Protein AF-A0A2G9YD50-F1 (afdb_monomer)

Radius of gyration: 19.46 Å; Cα contacts (8 Å, |Δi|>4): 249; chains: 1; bounding box: 50×34×50 Å

pLDDT: mean 90.32, std 8.54, range [33.44, 98.25]

Solvent-accessible surface area (backbone atoms only — not comparable to full-atom values): 12486 Å² total; per-residue (Å²): 104,30,40,48,35,68,41,75,46,71,60,95,90,41,81,42,71,70,43,80,40,79,46,49,87,60,96,68,86,46,75,67,28,48,54,51,12,53,53,48,49,53,48,50,40,53,51,37,50,50,53,46,52,51,33,52,76,71,53,33,64,80,22,63,97,44,90,58,26,38,60,38,38,36,53,52,8,52,70,49,54,64,71,71,37,58,89,80,37,44,77,85,44,48,61,53,46,52,34,31,48,61,78,43,28,64,90,65,46,97,60,82,87,53,97,40,59,33,46,93,65,15,67,67,54,51,20,32,59,60,33,73,50,56,68,69,49,50,57,35,31,34,52,48,66,39,52,47,64,35,53,64,32,72,76,48,62,75,33,67,67,55,55,55,50,48,64,65,47,49,77,76,57,82,65,66,48,43,39,54,58,48,40,53,44,51,49,62,77,41,67,90,54,70,67,85,82,43,53,74,66,58,48,47,57,56,50,47,55,50,50,54,56,65,64,54,67,69,81,114

Organism: NCBI:txid1974819

Foldseek 3Di:
DWAWFWDWDQDPNDTDTGDTDTDAPDPDCDPVNVVLNVVLLVVLLVLLVVLVVVCVVVVLLVCQVHQSVLVLLLSLLLSPCCLVVCVSPNPRRSLQVQRSNLVRNVSVDSDDDDPCRSHLLGSSVLSNLLNVADPVLSVQLDTPVLSSLQSVDPQPSVDCLNSVLVRVCSVPDPHGNLSNQLSVLVCVLCVPPDCVPDDSVRNSVSSVVSVVVSVCVPVD

Secondary structure (DSSP, 8-state):
--EEEEEEEEETTEEEEEEEEEE-SSS---HHHHHHHHHHHHHHHHHHHHHHHHHHHTTGGGGTTSTTHHHHHHHHHHHGGGGG-TTTS-GGGHHHHHHHHHHHHGGGSSSS--TTTTSTT-HHHHHHHHTTS-HHHHHHH--HHHHHHHHT-HHHHT-HHHHHHHHHHTTT---SSHHHHHHHHHHHHTTT--GGGS-HHHHHHHHHHHHHHHHHTT--

Mean predicted aligned error: 5.25 Å

Structure (mmCIF, N/CA/C/O backbone):
data_AF-A0A2G9YD50-F1
#
_entry.id   AF-A0A2G9YD50-F1
#
loop_
_atom_site.group_PDB
_atom_site.id
_atom_site.type_symbol
_atom_site.label_atom_id
_atom_site.label_alt_id
_atom_site.label_comp_id
_atom_site.label_asym_id
_atom_site.label_entity_id
_atom_site.label_seq_id
_atom_site.pdbx_PDB_ins_code
_atom_site.Cartn_x
_atom_site.Cartn_y
_atom_site.Cartn_z
_atom_site.occupancy
_atom_site.B_iso_or_equiv
_atom_site.auth_seq_id
_atom_site.auth_comp_id
_atom_site.auth_asym_id
_atom_site.auth_atom_id
_atom_site.pdbx_PDB_model_num
ATOM 1 N N . MET A 1 1 ? -14.246 -11.531 8.618 1.00 81.94 1 MET A N 1
ATOM 2 C CA . MET A 1 1 ? -14.272 -10.794 9.899 1.00 81.94 1 MET A CA 1
ATOM 3 C C . MET A 1 1 ? -14.909 -9.429 9.665 1.00 81.94 1 MET A C 1
ATOM 5 O O . MET A 1 1 ? -15.408 -9.201 8.576 1.00 81.94 1 MET A O 1
ATOM 9 N N . ALA A 1 2 ? -14.953 -8.538 10.653 1.00 88.19 2 ALA A N 1
ATOM 10 C CA . ALA A 1 2 ? -15.230 -7.125 10.397 1.00 88.19 2 ALA A CA 1
ATOM 11 C C . ALA A 1 2 ? -13.954 -6.304 10.623 1.00 88.19 2 ALA A C 1
ATOM 13 O O . ALA A 1 2 ? -13.061 -6.728 11.354 1.00 88.19 2 ALA A O 1
ATOM 14 N N . VAL A 1 3 ? -13.871 -5.133 10.000 1.00 92.56 3 VAL A N 1
ATOM 15 C CA . VAL A 1 3 ? -12.803 -4.149 10.194 1.00 92.56 3 VAL A CA 1
ATOM 16 C C . VAL A 1 3 ? -13.435 -2.873 10.730 1.00 92.56 3 VAL A C 1
ATOM 18 O O . VAL A 1 3 ? -14.453 -2.416 10.207 1.00 92.56 3 VAL A O 1
ATOM 21 N N . ILE A 1 4 ? -12.849 -2.304 11.781 1.00 95.12 4 ILE A N 1
ATOM 22 C CA . ILE A 1 4 ? -13.303 -1.026 12.328 1.00 95.12 4 ILE A CA 1
ATOM 23 C C . ILE A 1 4 ? -12.739 0.098 11.467 1.00 95.12 4 ILE A C 1
ATOM 25 O O . ILE A 1 4 ? -11.533 0.174 11.243 1.00 95.12 4 ILE A O 1
ATOM 29 N N . ILE A 1 5 ? -13.625 0.978 11.013 1.00 93.44 5 ILE A N 1
ATOM 30 C CA . ILE A 1 5 ? -13.263 2.273 10.442 1.00 93.44 5 ILE A CA 1
ATOM 31 C C . ILE A 1 5 ? -13.961 3.382 11.223 1.00 93.44 5 ILE A C 1
ATOM 33 O O . ILE A 1 5 ? -15.036 3.171 11.789 1.00 93.44 5 ILE A O 1
ATOM 37 N N . ARG A 1 6 ? -13.370 4.571 11.238 1.00 92.75 6 ARG A N 1
ATOM 38 C CA . ARG A 1 6 ? -13.936 5.759 11.876 1.00 92.75 6 ARG A CA 1
ATOM 39 C C . ARG A 1 6 ? -14.546 6.689 10.829 1.00 92.75 6 ARG A C 1
ATOM 41 O O . ARG A 1 6 ? -13.911 7.033 9.825 1.00 92.75 6 ARG A O 1
ATOM 48 N N . GLU A 1 7 ? -15.803 7.074 11.052 1.00 89.06 7 GLU A N 1
ATOM 49 C CA . GLU A 1 7 ? -16.579 7.951 10.164 1.00 89.06 7 GLU A CA 1
ATOM 50 C C . GLU A 1 7 ? -17.039 9.228 10.882 1.00 89.06 7 GLU A C 1
ATOM 52 O O . GLU A 1 7 ? -17.336 9.215 12.079 1.00 89.06 7 GLU A O 1
ATOM 57 N N . GLU A 1 8 ? -17.148 10.327 10.128 1.00 86.50 8 GLU A N 1
ATOM 58 C CA . GLU A 1 8 ? -17.905 11.511 10.549 1.00 86.50 8 GLU A CA 1
ATOM 59 C C . GLU A 1 8 ? -19.376 11.312 10.153 1.00 86.50 8 GLU A C 1
ATOM 61 O O . GLU A 1 8 ? -19.673 11.026 8.991 1.00 86.50 8 GLU A O 1
ATOM 66 N N . ARG A 1 9 ? -20.308 11.457 11.101 1.00 87.19 9 ARG A N 1
ATOM 67 C CA . ARG A 1 9 ? -21.753 11.405 10.824 1.00 87.19 9 ARG A CA 1
ATOM 68 C C . ARG A 1 9 ? -22.476 12.584 11.445 1.00 87.19 9 ARG A C 1
ATOM 70 O O . ARG A 1 9 ? -22.151 13.021 12.546 1.00 87.19 9 ARG A O 1
ATOM 77 N N . THR A 1 10 ? -23.511 13.050 10.759 1.00 87.19 10 THR A N 1
ATOM 78 C CA . THR A 1 10 ? -24.437 14.045 11.300 1.00 87.19 10 THR A CA 1
ATOM 79 C C . THR A 1 10 ? -25.653 13.327 11.874 1.00 87.19 10 THR A C 1
ATOM 81 O O . THR A 1 10 ? -26.403 12.703 11.128 1.00 87.19 10 THR A O 1
ATOM 84 N N . ILE A 1 11 ? -25.857 13.413 13.189 1.00 83.88 11 ILE A N 1
ATOM 85 C CA . ILE A 1 11 ? -27.016 12.836 13.885 1.00 83.88 11 ILE A CA 1
ATOM 86 C C . ILE A 1 11 ? -27.751 13.993 14.564 1.00 83.88 11 ILE A C 1
ATOM 88 O O . ILE A 1 11 ? -27.179 14.689 15.402 1.00 83.88 11 ILE A O 1
ATOM 92 N N . GLY A 1 12 ? -28.995 14.258 14.153 1.00 82.75 12 GLY A N 1
ATOM 93 C CA . GLY A 1 12 ? -29.793 15.367 14.698 1.00 82.75 12 GLY A CA 1
ATOM 94 C C . GLY A 1 12 ? -29.159 16.752 14.497 1.00 82.75 12 GLY A C 1
ATOM 95 O O . GLY A 1 12 ? -29.180 17.575 15.405 1.00 82.75 12 GLY A O 1
ATOM 96 N N . GLY A 1 13 ? -28.516 16.992 13.347 1.00 85.94 13 GLY A N 1
ATOM 97 C CA . GLY A 1 13 ? -27.859 18.269 13.027 1.00 85.94 13 GLY A CA 1
ATOM 98 C C . GLY A 1 13 ? -26.497 18.495 13.700 1.00 85.94 13 GLY A C 1
ATOM 99 O O . GLY A 1 13 ? -25.808 19.455 13.363 1.00 85.94 13 GLY A O 1
ATOM 100 N N . LYS A 1 14 ? -26.063 17.603 14.601 1.00 85.25 14 LYS A N 1
ATOM 101 C CA . LYS A 1 14 ? -24.732 17.641 15.222 1.00 85.25 14 LYS A CA 1
ATOM 102 C C . LYS A 1 14 ? -23.776 16.698 14.502 1.00 85.25 14 LYS A C 1
ATOM 104 O O . LYS A 1 14 ? -24.121 15.549 14.226 1.00 85.25 14 LYS A O 1
ATOM 109 N N . L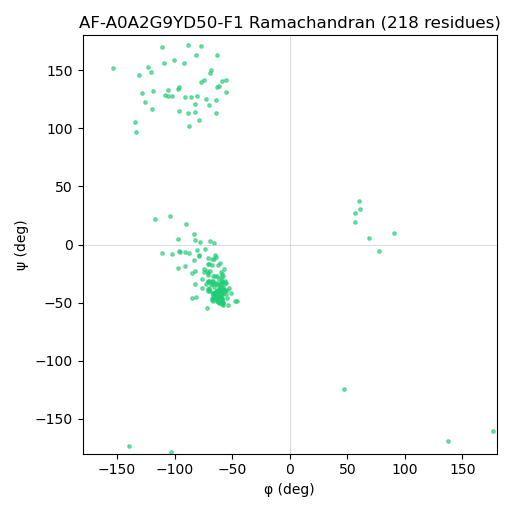YS A 1 15 ? -22.570 17.186 14.212 1.00 86.06 15 LYS A N 1
ATOM 110 C CA . LYS A 1 15 ? -21.481 16.391 13.638 1.00 86.06 15 LYS A CA 1
ATOM 111 C C . LYS A 1 15 ? -20.765 15.624 14.742 1.00 86.06 15 LYS A C 1
ATOM 113 O O . LYS A 1 15 ? -20.208 16.226 15.655 1.00 86.06 15 LYS A O 1
ATOM 118 N N . PHE A 1 16 ? -20.756 14.309 14.620 1.00 85.75 16 PHE A N 1
ATOM 119 C CA . PHE A 1 16 ? -19.978 13.404 15.447 1.00 85.75 16 PHE A CA 1
ATOM 120 C C . PHE A 1 16 ? -18.802 12.898 14.622 1.00 85.75 16 PHE A C 1
ATOM 122 O O . PHE A 1 16 ? -18.992 12.411 13.507 1.00 85.75 16 PHE A O 1
ATOM 129 N N . ARG A 1 17 ? -17.595 13.033 15.167 1.00 83.12 17 ARG A N 1
ATOM 130 C CA . ARG A 1 17 ? -16.364 12.484 14.593 1.00 83.12 17 ARG A CA 1
ATOM 131 C C . ARG A 1 17 ? -15.996 11.194 15.317 1.00 83.12 17 ARG A C 1
ATOM 133 O O . ARG A 1 17 ? -16.459 10.961 16.430 1.00 83.12 17 ARG A O 1
ATOM 140 N N . ASP A 1 18 ? -15.188 10.372 14.661 1.00 83.81 18 ASP A N 1
ATOM 141 C CA . ASP A 1 18 ? -14.627 9.137 15.216 1.00 83.81 18 ASP A CA 1
ATOM 142 C C . ASP A 1 18 ? -15.648 8.069 15.635 1.00 83.81 18 ASP A C 1
ATOM 144 O O . ASP A 1 18 ? -15.395 7.255 16.525 1.00 83.81 18 ASP A O 1
ATOM 148 N N . ILE A 1 19 ? -16.799 8.013 14.957 1.00 88.94 19 ILE A N 1
ATOM 149 C CA . ILE A 1 19 ? -17.763 6.933 15.181 1.00 88.94 19 ILE A CA 1
ATOM 150 C C . ILE A 1 19 ? -17.179 5.634 14.627 1.00 88.94 19 ILE A C 1
ATOM 152 O O . ILE A 1 19 ? -16.931 5.533 13.424 1.00 88.94 19 ILE A O 1
ATOM 156 N N . LYS A 1 20 ? -17.004 4.631 15.496 1.00 92.88 20 LYS A N 1
ATOM 157 C CA . LYS A 1 20 ? -16.616 3.272 15.100 1.00 92.88 20 LYS A CA 1
ATOM 158 C C . LYS A 1 20 ? -17.711 2.642 14.238 1.00 92.88 20 LYS A C 1
ATOM 160 O O . LYS A 1 20 ? -18.860 2.517 14.661 1.00 92.88 20 LYS A O 1
ATOM 165 N N . VAL A 1 21 ? -17.333 2.191 13.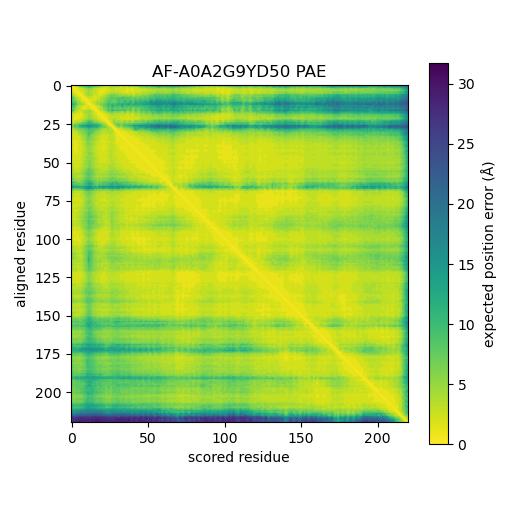050 1.00 92.06 21 VAL A N 1
ATOM 166 C CA . VAL A 1 21 ? -18.199 1.477 12.114 1.00 92.06 21 VAL A CA 1
ATOM 167 C C . VAL A 1 21 ? -17.536 0.160 11.742 1.00 92.06 21 VAL A C 1
ATOM 169 O O . VAL A 1 21 ? -16.423 0.136 11.224 1.00 92.06 21 VAL A O 1
ATOM 172 N N . TYR A 1 22 ? -18.241 -0.940 11.991 1.00 92.00 22 TYR A N 1
ATOM 173 C CA . TYR A 1 22 ? -17.808 -2.282 11.621 1.00 92.00 22 TYR A CA 1
ATOM 174 C C . TYR A 1 22 ? -18.157 -2.528 10.150 1.00 92.00 22 TYR A C 1
ATOM 176 O O . TYR A 1 22 ? -19.332 -2.552 9.781 1.00 92.00 22 TYR A O 1
ATOM 184 N N . ARG A 1 23 ? -17.142 -2.678 9.297 1.00 90.19 23 ARG A N 1
ATOM 185 C CA . ARG A 1 23 ? -17.297 -2.992 7.871 1.00 90.19 23 ARG A CA 1
ATOM 186 C C . ARG A 1 23 ? -16.923 -4.442 7.605 1.00 90.19 23 ARG A C 1
ATOM 188 O O . ARG A 1 23 ? -15.893 -4.906 8.078 1.00 90.19 23 ARG A O 1
ATOM 195 N N . SER A 1 24 ? -17.761 -5.141 6.855 1.00 85.75 24 SER A N 1
ATOM 196 C CA . SER A 1 24 ? -17.520 -6.505 6.393 1.00 85.75 24 SER A CA 1
ATOM 197 C C . SER A 1 24 ? -18.302 -6.737 5.107 1.00 85.75 24 SER A C 1
ATOM 199 O O . SER A 1 24 ? -19.364 -6.138 4.927 1.00 85.75 24 SER A O 1
ATOM 201 N N . ASP A 1 25 ? -17.804 -7.629 4.255 1.00 82.06 25 ASP A N 1
ATOM 202 C CA . ASP A 1 25 ? -18.583 -8.173 3.135 1.00 82.06 25 ASP A CA 1
ATOM 203 C C . ASP A 1 25 ? -19.572 -9.266 3.577 1.00 82.06 25 ASP A C 1
ATOM 205 O O . ASP A 1 25 ? -20.430 -9.687 2.801 1.00 82.06 25 ASP A O 1
ATOM 209 N N . LYS A 1 26 ? -19.487 -9.735 4.829 1.00 79.31 26 LYS A N 1
ATOM 210 C CA . LYS A 1 26 ? -20.439 -10.702 5.383 1.00 79.31 26 LYS A CA 1
ATOM 211 C C . LYS A 1 26 ? -21.747 -10.006 5.759 1.00 79.31 26 LYS A C 1
ATOM 213 O O . LYS A 1 26 ? -21.746 -8.927 6.342 1.00 79.31 26 LYS A O 1
ATOM 218 N N . PHE A 1 27 ? -22.866 -10.674 5.471 1.00 69.31 27 PHE A N 1
ATOM 219 C CA . PHE A 1 27 ? -24.223 -10.144 5.667 1.00 69.31 27 PHE A CA 1
ATOM 220 C C . PHE A 1 27 ? -24.538 -9.760 7.124 1.00 69.31 27 PHE A C 1
ATOM 222 O O . PHE A 1 27 ? -25.292 -8.820 7.359 1.00 69.31 27 PHE A O 1
ATOM 229 N N . ALA A 1 28 ? -23.954 -10.458 8.102 1.00 78.31 28 ALA A N 1
ATOM 230 C CA . ALA A 1 28 ? -24.189 -10.204 9.519 1.00 78.31 28 ALA A CA 1
ATOM 231 C C . ALA A 1 28 ? -22.874 -10.039 10.289 1.00 78.31 28 ALA A C 1
ATOM 233 O O . ALA A 1 28 ? -21.975 -10.879 10.212 1.00 78.31 28 ALA A O 1
ATOM 234 N N . VAL A 1 29 ? -22.798 -8.967 11.077 1.00 80.38 29 VAL A N 1
ATOM 235 C CA . VAL A 1 29 ? -21.731 -8.738 12.053 1.00 80.38 29 VAL A CA 1
ATOM 236 C C . VAL A 1 29 ? -22.143 -9.419 13.359 1.00 80.38 29 VAL A C 1
ATOM 238 O O . VAL A 1 29 ? -22.987 -8.910 14.093 1.00 80.38 29 VAL A O 1
ATOM 241 N N . THR A 1 30 ? -21.574 -10.592 13.631 1.00 88.12 30 THR A N 1
ATOM 242 C CA . THR A 1 30 ? -21.765 -11.330 14.890 1.00 88.12 30 THR A CA 1
ATOM 243 C C . THR A 1 30 ? -20.857 -10.785 15.995 1.00 88.12 30 THR A C 1
ATOM 245 O O . THR A 1 30 ? -19.850 -10.129 15.714 1.00 88.12 30 THR A O 1
ATOM 248 N N . GLU A 1 31 ? -21.150 -11.112 17.255 1.00 88.88 31 GLU A N 1
ATOM 249 C CA . GLU A 1 31 ? -20.303 -10.750 18.405 1.00 88.88 31 GLU A CA 1
ATOM 250 C C . GLU A 1 31 ? -18.846 -11.222 18.233 1.00 88.88 31 GLU A C 1
ATOM 252 O O . GLU A 1 31 ? -17.902 -10.495 18.540 1.00 88.88 31 GLU A O 1
ATOM 257 N N . GLU A 1 32 ? -18.641 -12.417 17.673 1.00 88.62 32 GLU A N 1
ATOM 258 C CA . GLU A 1 32 ? -17.303 -12.930 17.375 1.00 88.62 32 GLU A CA 1
ATOM 259 C C . GLU A 1 32 ? -16.573 -12.043 16.358 1.00 88.62 32 GLU A C 1
ATOM 261 O O . GLU A 1 32 ? -15.416 -11.674 16.571 1.00 88.62 32 GLU A O 1
ATOM 266 N N . THR A 1 33 ? -17.252 -11.639 15.280 1.00 88.81 33 THR A N 1
ATOM 267 C CA . THR A 1 33 ? -16.644 -10.756 14.275 1.00 88.81 33 THR A CA 1
ATOM 268 C C . THR A 1 33 ? -16.343 -9.363 14.823 1.00 88.81 33 THR A C 1
ATOM 270 O O . THR A 1 33 ? -15.343 -8.776 14.416 1.00 88.81 33 THR A O 1
ATOM 273 N N . GLN A 1 34 ? -17.135 -8.854 15.775 1.00 91.06 34 GLN A N 1
ATOM 274 C CA . GLN A 1 34 ? -16.836 -7.601 16.478 1.00 91.06 34 GLN A CA 1
ATOM 275 C C . GLN A 1 34 ? -15.589 -7.740 17.347 1.00 91.06 34 GLN A C 1
ATOM 277 O O . GLN A 1 34 ? -14.689 -6.912 17.249 1.00 91.06 34 GLN A O 1
ATOM 282 N N . LYS A 1 35 ? -15.482 -8.823 18.128 1.00 92.38 35 LYS A N 1
ATOM 283 C CA . LYS A 1 35 ? -14.288 -9.115 18.937 1.00 92.38 35 LYS A CA 1
ATOM 284 C C . LYS A 1 35 ? -13.033 -9.238 18.073 1.00 92.38 35 LYS A C 1
ATOM 286 O O . LYS A 1 35 ? -11.976 -8.753 18.462 1.00 92.38 35 LYS A O 1
ATOM 291 N N . GLN A 1 36 ? -13.129 -9.873 16.905 1.00 91.31 36 GLN A N 1
ATOM 292 C CA . GLN A 1 36 ? -12.021 -9.935 15.946 1.00 91.31 36 GLN A CA 1
ATOM 293 C C . GLN A 1 36 ? -11.663 -8.543 15.401 1.00 91.31 36 GLN A C 1
ATOM 295 O O . GLN A 1 36 ? -10.483 -8.212 15.312 1.00 91.31 36 GLN A O 1
ATOM 300 N N . ALA A 1 37 ? -12.664 -7.718 15.082 1.00 93.75 37 ALA A N 1
ATOM 301 C CA . ALA A 1 37 ? -12.463 -6.357 14.594 1.00 93.75 37 ALA A CA 1
ATOM 302 C C . ALA A 1 37 ? -11.796 -5.450 15.642 1.00 93.75 37 ALA A C 1
ATOM 304 O O . ALA A 1 37 ? -10.902 -4.683 15.296 1.00 93.75 37 ALA A O 1
ATOM 305 N N . GLU A 1 38 ? -12.184 -5.568 16.915 1.00 95.50 38 GLU A N 1
ATOM 306 C CA . GLU A 1 38 ? -11.567 -4.840 18.033 1.00 95.50 38 GLU A CA 1
ATOM 307 C C . GLU A 1 38 ? -10.101 -5.252 18.222 1.00 95.50 38 GLU A C 1
ATOM 309 O O . GLU A 1 38 ? -9.228 -4.391 18.307 1.00 95.50 38 GLU A O 1
ATOM 314 N N . ARG A 1 39 ? -9.801 -6.560 18.191 1.00 95.44 39 ARG A N 1
ATOM 315 C CA . ARG A 1 39 ? -8.413 -7.052 18.253 1.00 95.44 39 ARG A CA 1
ATOM 316 C C . ARG A 1 39 ? -7.568 -6.522 17.099 1.00 95.44 39 ARG A C 1
ATOM 318 O O . ARG A 1 39 ? -6.416 -6.154 17.315 1.00 95.44 39 ARG A O 1
ATOM 325 N N . LEU A 1 40 ? -8.125 -6.489 15.887 1.00 95.69 40 LEU A N 1
ATOM 326 C CA . LEU A 1 40 ? -7.437 -5.919 14.733 1.00 95.69 40 LEU A CA 1
ATOM 327 C C . LEU A 1 40 ? -7.221 -4.410 14.910 1.00 95.69 40 LEU A C 1
ATOM 329 O O . LEU A 1 40 ? -6.119 -3.943 14.658 1.00 95.69 40 LEU A O 1
ATOM 333 N N . ASP A 1 41 ? -8.214 -3.650 15.376 1.00 96.88 41 ASP A N 1
ATOM 334 C CA . ASP A 1 41 ? -8.078 -2.204 15.624 1.00 96.88 41 ASP A CA 1
ATOM 335 C C . ASP A 1 41 ? -6.985 -1.903 16.665 1.00 96.88 41 ASP A C 1
ATOM 337 O O . ASP A 1 41 ? -6.138 -1.036 16.445 1.00 96.88 41 ASP A O 1
ATOM 341 N N . GLU A 1 42 ? -6.933 -2.673 17.757 1.00 97.62 42 GLU A N 1
ATOM 342 C CA . GLU A 1 42 ? -5.862 -2.582 18.754 1.00 97.62 42 GLU A CA 1
ATOM 343 C C . GLU A 1 42 ? -4.491 -2.940 18.178 1.00 97.62 42 GLU A C 1
ATOM 345 O O . GLU A 1 42 ? -3.499 -2.263 18.466 1.00 97.62 42 GLU A O 1
ATOM 350 N N . PHE A 1 43 ? -4.426 -4.006 17.377 1.00 97.50 43 PHE A N 1
ATOM 351 C CA . PHE A 1 43 ? -3.207 -4.409 16.687 1.00 97.50 43 PHE A CA 1
ATOM 352 C C . PHE A 1 43 ? -2.714 -3.286 15.769 1.00 97.50 43 PHE A C 1
ATOM 354 O O . PHE A 1 43 ? -1.570 -2.859 15.898 1.00 97.50 43 PHE A O 1
ATOM 361 N N . LEU A 1 44 ? -3.582 -2.738 14.911 1.00 97.56 44 LEU A N 1
ATOM 362 C CA . LEU A 1 44 ? -3.241 -1.651 13.991 1.00 97.56 44 LEU A CA 1
AT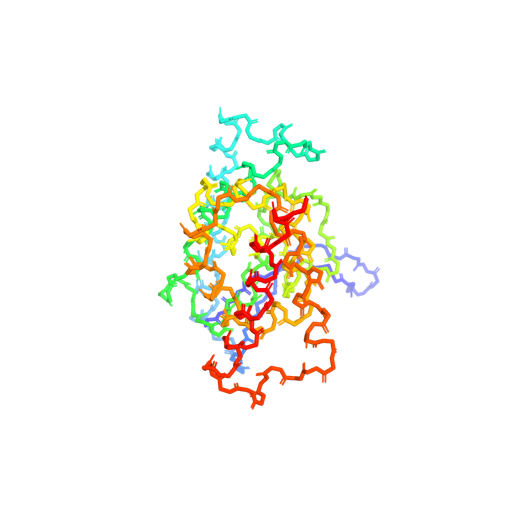OM 363 C C . LEU A 1 44 ? -2.754 -0.407 14.740 1.00 97.56 44 LEU A C 1
ATOM 365 O O . LEU A 1 44 ? -1.752 0.186 14.340 1.00 97.56 44 LEU A O 1
ATOM 369 N N . SER A 1 45 ? -3.421 -0.043 15.837 1.00 97.62 45 SER A N 1
ATOM 370 C CA . SER A 1 45 ? -3.023 1.070 16.702 1.00 97.62 45 SER A CA 1
ATOM 371 C C . SER A 1 45 ? -1.601 0.893 17.252 1.00 97.62 45 SER A C 1
ATOM 373 O O . SER A 1 45 ? -0.743 1.763 17.062 1.00 97.62 45 SER A O 1
ATOM 375 N N . LYS A 1 46 ? -1.311 -0.266 17.863 1.00 98.25 46 LYS A N 1
ATOM 376 C CA . LYS A 1 46 ? 0.017 -0.591 18.416 1.00 98.25 46 LYS A CA 1
ATOM 377 C C . LYS A 1 46 ? 1.084 -0.633 17.323 1.00 98.25 46 LYS A C 1
ATOM 379 O O . LYS A 1 46 ? 2.105 0.045 17.431 1.00 98.25 46 LYS A O 1
ATOM 384 N N . THR A 1 47 ? 0.821 -1.355 16.237 1.00 98.06 47 THR A N 1
ATOM 385 C CA . THR A 1 47 ? 1.757 -1.507 15.120 1.00 98.06 47 THR A CA 1
ATOM 386 C C . THR A 1 47 ? 2.082 -0.167 14.463 1.00 98.06 47 THR A C 1
ATOM 388 O O . THR A 1 47 ? 3.249 0.125 14.214 1.00 98.06 47 THR A O 1
ATOM 391 N N . LEU A 1 48 ? 1.098 0.703 14.210 1.00 98.00 48 LEU A N 1
ATOM 392 C CA . LEU A 1 48 ? 1.374 2.012 13.607 1.00 98.00 48 LEU A CA 1
ATOM 393 C C . LEU A 1 48 ? 2.094 2.966 14.565 1.00 98.00 48 LEU A C 1
ATOM 395 O O . LEU A 1 48 ? 2.928 3.754 14.112 1.00 98.00 48 LEU A O 1
ATOM 399 N N . ALA A 1 49 ? 1.847 2.874 15.873 1.00 98.12 49 ALA A N 1
ATOM 400 C CA . ALA A 1 49 ? 2.628 3.609 16.865 1.00 98.12 49 ALA A CA 1
ATOM 401 C C . ALA A 1 49 ? 4.109 3.179 16.860 1.00 98.12 49 ALA A C 1
ATOM 403 O O . ALA A 1 49 ? 5.001 4.033 16.861 1.00 98.12 49 ALA A O 1
ATOM 404 N N . GLU A 1 50 ? 4.384 1.875 16.775 1.00 98.19 50 GLU A N 1
ATOM 405 C CA . GLU A 1 50 ? 5.743 1.329 16.659 1.00 98.19 50 GLU A CA 1
ATOM 406 C C . GLU A 1 50 ? 6.428 1.763 15.358 1.00 98.19 50 GLU A C 1
ATOM 408 O O . GLU A 1 50 ? 7.544 2.286 15.391 1.00 98.19 50 GLU A O 1
ATOM 413 N N . ILE A 1 51 ? 5.736 1.653 14.218 1.00 98.25 51 ILE A N 1
ATOM 414 C CA . ILE A 1 51 ? 6.247 2.110 12.915 1.00 98.25 51 ILE A CA 1
ATOM 415 C C . ILE A 1 51 ? 6.588 3.602 12.964 1.00 98.25 51 ILE A C 1
ATOM 417 O O . ILE A 1 51 ? 7.635 4.011 12.457 1.00 98.25 51 ILE A O 1
ATOM 421 N N . ARG A 1 52 ? 5.737 4.426 13.591 1.00 97.56 52 ARG A N 1
ATOM 422 C CA . ARG A 1 52 ? 5.977 5.867 13.759 1.00 97.56 52 ARG A CA 1
ATOM 423 C C . ARG A 1 52 ? 7.225 6.129 14.592 1.00 97.56 52 ARG A C 1
ATOM 425 O O . ARG A 1 52 ? 8.062 6.935 14.185 1.00 97.56 52 ARG A O 1
ATOM 432 N N . LYS A 1 53 ? 7.379 5.425 15.715 1.00 97.94 53 LYS A N 1
ATOM 433 C CA . LYS A 1 53 ? 8.561 5.525 16.580 1.00 97.94 53 LYS A CA 1
ATOM 434 C C . LYS A 1 53 ? 9.836 5.163 15.817 1.00 97.94 53 LYS A C 1
ATOM 436 O O . LYS A 1 53 ? 10.789 5.942 15.825 1.00 97.94 53 LYS A O 1
ATOM 441 N N . GLU A 1 54 ? 9.842 4.037 15.107 1.00 98.06 54 GLU A N 1
ATOM 442 C CA . GLU A 1 54 ? 10.987 3.604 14.298 1.00 98.06 54 GLU A CA 1
ATOM 443 C C . GLU A 1 54 ? 11.311 4.593 13.165 1.00 98.06 54 GLU A C 1
ATOM 445 O O . GLU A 1 54 ? 12.474 4.945 12.953 1.00 98.06 54 GLU A O 1
ATOM 450 N N . ALA A 1 55 ? 10.295 5.084 12.446 1.00 97.12 55 ALA A N 1
ATOM 451 C CA . ALA A 1 55 ? 10.476 6.079 11.389 1.00 97.12 55 ALA A CA 1
ATOM 452 C C . ALA A 1 55 ? 11.067 7.389 11.936 1.00 97.12 55 ALA A C 1
ATOM 454 O O . ALA A 1 55 ? 11.920 8.003 11.286 1.00 97.12 55 ALA A O 1
ATOM 455 N N . GLY A 1 56 ? 10.643 7.804 13.134 1.00 96.44 56 GLY A N 1
ATOM 456 C CA . GLY A 1 56 ? 11.185 8.956 13.851 1.00 96.44 56 GLY A CA 1
ATOM 457 C C . GLY A 1 56 ? 12.659 8.774 14.217 1.00 96.44 56 GLY A C 1
ATOM 458 O O . GLY A 1 56 ? 13.479 9.638 13.898 1.00 96.44 56 GLY A O 1
ATOM 459 N N . GLN A 1 57 ? 13.021 7.623 14.792 1.00 97.06 57 GLN A N 1
ATOM 460 C CA . GLN A 1 57 ? 14.410 7.277 15.134 1.00 97.06 57 GLN A CA 1
ATOM 461 C C . GLN A 1 57 ? 15.325 7.277 13.902 1.00 97.06 57 GLN A C 1
ATOM 463 O O . GLN A 1 57 ? 16.432 7.814 13.944 1.00 97.06 57 GLN A O 1
ATOM 468 N N . LYS A 1 58 ? 14.835 6.759 12.770 1.00 96.12 58 LYS A N 1
ATOM 469 C CA . LYS A 1 58 ? 15.547 6.766 11.482 1.00 96.12 58 LYS A CA 1
ATOM 470 C C . LYS A 1 58 ? 15.506 8.117 10.756 1.00 96.12 58 LYS A C 1
ATOM 472 O O . LYS A 1 58 ? 16.014 8.225 9.645 1.00 96.12 58 LYS A O 1
ATOM 477 N N . LYS A 1 59 ? 14.896 9.150 11.354 1.00 95.50 59 LYS A N 1
ATOM 478 C CA . LYS A 1 59 ? 14.694 10.491 10.771 1.00 95.50 59 LYS A CA 1
ATOM 479 C C . LYS A 1 59 ? 13.932 10.484 9.432 1.00 95.50 59 LYS A C 1
ATOM 481 O O . LYS A 1 59 ? 13.959 11.482 8.714 1.00 95.50 59 LYS A O 1
ATOM 486 N N . LEU A 1 60 ? 13.203 9.410 9.119 1.00 96.00 60 LEU A N 1
ATOM 487 C CA . LEU A 1 60 ? 12.488 9.243 7.848 1.00 96.00 60 LEU A CA 1
ATOM 488 C C . LEU A 1 60 ? 11.275 10.169 7.743 1.00 96.00 60 LEU A C 1
ATOM 490 O O . LEU A 1 60 ? 10.973 10.660 6.661 1.00 96.00 60 LEU A O 1
ATOM 494 N N . LEU A 1 61 ? 10.613 10.485 8.863 1.00 94.06 61 LEU A N 1
ATOM 495 C CA . LEU A 1 61 ? 9.457 11.396 8.879 1.00 94.06 61 LEU A CA 1
ATOM 496 C C . LEU A 1 61 ? 9.795 12.789 8.318 1.00 94.06 61 LEU A C 1
ATOM 498 O O . LEU A 1 61 ? 8.944 13.446 7.723 1.00 94.06 61 LEU A O 1
ATOM 502 N N . LYS A 1 62 ? 11.063 13.215 8.420 1.00 93.56 62 LYS A N 1
ATOM 503 C CA . LYS A 1 62 ? 11.550 14.496 7.880 1.00 93.56 62 LYS A CA 1
ATOM 504 C C . LYS A 1 62 ? 11.629 14.527 6.351 1.00 93.56 62 LYS A C 1
ATOM 506 O O . LYS A 1 62 ? 11.857 15.607 5.799 1.00 93.56 62 LYS A O 1
ATOM 511 N N . LEU A 1 63 ? 11.488 13.376 5.687 1.00 92.94 63 LEU A N 1
ATOM 512 C CA . LEU A 1 63 ? 11.546 13.220 4.230 1.00 92.94 63 LEU A CA 1
ATOM 513 C C . LEU A 1 63 ? 10.184 13.427 3.553 1.00 92.94 63 LEU A C 1
ATOM 515 O O . LEU A 1 63 ? 10.120 13.478 2.324 1.00 92.94 63 LEU A O 1
ATOM 519 N N . LYS A 1 64 ? 9.098 13.578 4.321 1.00 90.00 64 LYS A N 1
ATOM 520 C CA . LYS A 1 64 ? 7.773 13.886 3.771 1.00 90.00 64 LYS A CA 1
ATOM 521 C C . LYS A 1 64 ? 7.803 15.142 2.907 1.00 90.00 64 LYS A C 1
ATOM 523 O O . LYS A 1 64 ? 8.347 16.166 3.309 1.00 90.00 64 LYS A O 1
ATOM 528 N N . GLY A 1 65 ? 7.221 15.042 1.713 1.00 83.56 65 GLY A N 1
ATOM 529 C CA . GLY A 1 65 ? 7.187 16.136 0.738 1.00 83.56 65 GLY A CA 1
ATOM 530 C C . GLY A 1 65 ? 8.545 16.485 0.113 1.00 83.56 65 GLY A C 1
ATOM 531 O O . GLY A 1 65 ? 8.622 17.452 -0.636 1.00 83.56 65 GLY A O 1
ATOM 532 N N . LYS A 1 66 ? 9.611 15.720 0.390 1.00 88.94 66 LYS A N 1
ATOM 533 C CA . LYS A 1 66 ? 10.968 15.963 -0.128 1.00 88.94 66 LYS A CA 1
ATOM 534 C C . LYS A 1 66 ? 11.387 14.894 -1.139 1.00 88.94 66 LYS A C 1
ATOM 536 O O . LYS A 1 66 ? 10.734 13.864 -1.289 1.00 88.94 66 LYS A O 1
ATOM 541 N N . SER A 1 67 ? 12.509 15.119 -1.822 1.00 74.25 67 SER A N 1
ATOM 542 C CA . SER A 1 67 ? 13.068 14.198 -2.827 1.00 74.25 67 SER A CA 1
ATOM 543 C C . SER A 1 67 ? 13.334 12.781 -2.291 1.00 74.25 67 SER A C 1
ATOM 545 O O . SER A 1 67 ? 13.159 11.819 -3.033 1.00 74.25 67 SER A O 1
ATOM 547 N N . GLY A 1 68 ? 13.664 12.640 -1.002 1.00 82.69 68 GLY A N 1
ATOM 548 C CA . GLY A 1 68 ? 13.882 11.355 -0.318 1.00 82.69 68 GLY A CA 1
ATOM 549 C C . GLY A 1 68 ? 12.617 10.656 0.191 1.00 82.69 68 GLY A C 1
ATOM 550 O O . GLY A 1 68 ? 12.713 9.678 0.924 1.00 82.69 68 GLY A O 1
ATOM 551 N N . ALA A 1 69 ? 11.417 11.133 -0.153 1.00 93.56 69 ALA A N 1
ATOM 552 C CA . ALA A 1 69 ? 10.177 10.559 0.372 1.00 93.56 69 ALA A CA 1
ATOM 553 C C . ALA A 1 69 ? 10.011 9.059 0.046 1.00 93.56 69 ALA A C 1
ATOM 555 O O . ALA A 1 69 ? 9.352 8.347 0.797 1.00 93.56 69 ALA A O 1
ATOM 556 N N . LEU A 1 70 ? 10.641 8.567 -1.031 1.00 96.75 70 LEU A N 1
ATOM 557 C CA . LEU A 1 70 ? 10.617 7.150 -1.403 1.00 96.75 70 LEU A CA 1
ATOM 558 C C . LEU A 1 70 ? 11.119 6.237 -0.275 1.00 96.75 70 LEU A C 1
ATOM 560 O O . LEU A 1 70 ? 10.496 5.210 -0.029 1.00 96.75 70 LEU A O 1
ATOM 564 N N . ASP A 1 71 ? 12.174 6.627 0.446 1.00 97.06 71 ASP A N 1
ATOM 565 C CA . ASP A 1 71 ? 12.724 5.830 1.549 1.00 97.06 71 ASP A CA 1
ATOM 566 C C . ASP A 1 71 ? 11.722 5.660 2.692 1.00 97.06 71 ASP A C 1
ATOM 568 O O . ASP A 1 71 ? 11.549 4.561 3.222 1.00 97.06 71 ASP A O 1
ATOM 572 N N . LEU A 1 72 ? 11.031 6.746 3.054 1.00 97.38 72 LEU A N 1
ATOM 573 C CA . LEU A 1 72 ? 9.979 6.721 4.068 1.00 97.38 72 LEU A CA 1
ATOM 574 C C . LEU A 1 72 ? 8.827 5.810 3.632 1.00 97.38 72 LEU A C 1
ATOM 576 O O . LEU A 1 72 ? 8.382 4.962 4.403 1.00 97.38 72 LEU A O 1
ATOM 580 N N . TRP A 1 73 ? 8.347 5.977 2.402 1.00 97.88 73 TRP A N 1
ATOM 581 C CA . TRP A 1 73 ? 7.186 5.240 1.906 1.00 97.88 73 TRP A CA 1
ATOM 582 C C . TRP A 1 73 ? 7.482 3.760 1.682 1.00 97.88 73 TRP A C 1
ATOM 584 O O . TRP A 1 73 ? 6.664 2.912 2.035 1.00 97.88 73 TRP A O 1
ATOM 594 N N . TYR A 1 74 ? 8.682 3.431 1.205 1.00 98.25 74 TYR A N 1
ATOM 595 C CA . TYR A 1 74 ? 9.152 2.053 1.116 1.00 98.25 74 TYR A CA 1
ATOM 596 C C . TYR A 1 74 ? 9.290 1.415 2.506 1.00 98.25 74 TYR A C 1
ATOM 598 O O . TYR A 1 74 ? 8.835 0.290 2.714 1.00 98.25 74 TYR A O 1
ATOM 606 N N . PHE A 1 75 ? 9.851 2.139 3.486 1.00 98.25 75 PHE A N 1
ATOM 607 C CA . PHE A 1 75 ? 9.944 1.668 4.872 1.00 98.25 75 PHE A CA 1
ATOM 608 C C . PHE A 1 75 ? 8.565 1.345 5.461 1.00 98.25 75 PHE A C 1
ATOM 610 O O . PHE A 1 75 ? 8.370 0.252 5.995 1.00 98.25 75 PHE A O 1
ATOM 617 N N . ILE A 1 76 ? 7.602 2.262 5.324 1.00 98.12 76 ILE A N 1
ATOM 618 C CA . ILE A 1 76 ? 6.224 2.033 5.775 1.00 98.12 76 ILE A CA 1
ATOM 619 C C . ILE A 1 76 ? 5.641 0.812 5.059 1.00 98.12 76 ILE A C 1
ATOM 621 O O . ILE A 1 76 ? 5.119 -0.086 5.711 1.00 98.12 76 ILE A O 1
ATOM 625 N N . GLY A 1 77 ? 5.797 0.719 3.739 1.00 98.06 77 GLY A N 1
ATOM 626 C CA . GLY A 1 77 ? 5.312 -0.414 2.954 1.00 98.06 77 GLY A CA 1
ATOM 627 C C . GLY A 1 77 ? 5.861 -1.772 3.398 1.00 98.06 77 GLY A C 1
ATOM 628 O O . GLY A 1 77 ? 5.114 -2.751 3.432 1.00 98.06 77 GLY A O 1
ATOM 629 N N . LYS A 1 78 ? 7.144 -1.845 3.779 1.00 98.25 78 LYS A N 1
ATOM 630 C CA . LYS A 1 78 ? 7.751 -3.071 4.326 1.00 98.25 78 LYS A CA 1
ATOM 631 C C . LYS A 1 78 ? 7.148 -3.450 5.673 1.00 98.25 78 LYS A C 1
ATOM 633 O O . LYS A 1 78 ? 6.960 -4.629 5.947 1.00 98.25 78 LYS A O 1
ATOM 638 N N . LYS A 1 79 ? 6.825 -2.464 6.507 1.00 98.19 79 LYS A N 1
ATOM 639 C CA . LYS A 1 79 ? 6.192 -2.705 7.807 1.00 98.19 79 LYS A CA 1
ATOM 640 C C . LYS A 1 79 ? 4.718 -3.092 7.692 1.00 98.19 79 LYS A C 1
ATOM 642 O O . LYS A 1 79 ? 4.212 -3.770 8.574 1.00 98.19 79 LYS A O 1
ATOM 647 N N . LEU A 1 80 ? 4.054 -2.725 6.598 1.00 97.75 80 LEU A N 1
ATOM 648 C CA . LEU A 1 80 ? 2.664 -3.090 6.319 1.00 97.75 80 LEU A CA 1
ATOM 649 C C . LEU A 1 80 ? 2.489 -4.494 5.714 1.00 97.75 80 LEU A C 1
ATOM 651 O O . LEU A 1 80 ? 1.367 -4.863 5.399 1.00 97.75 80 LEU A O 1
ATOM 655 N N . GLN A 1 81 ? 3.541 -5.305 5.549 1.00 96.25 81 GLN A N 1
ATOM 656 C CA . GLN A 1 81 ? 3.410 -6.646 4.947 1.00 96.25 81 GLN A CA 1
ATOM 657 C C . GLN A 1 81 ? 2.580 -7.629 5.797 1.00 96.25 81 GLN A C 1
ATOM 659 O O . GLN A 1 81 ? 2.143 -8.650 5.278 1.00 96.25 81 GLN A O 1
ATOM 664 N N . PHE A 1 82 ? 2.276 -7.314 7.065 1.00 95.56 82 PHE A N 1
ATOM 665 C CA . PHE A 1 82 ? 1.344 -8.107 7.883 1.00 95.56 82 PHE A CA 1
ATOM 666 C C . PHE A 1 82 ? -0.053 -8.237 7.251 1.00 95.56 82 PHE A C 1
ATOM 668 O O . PHE A 1 82 ? -0.785 -9.164 7.575 1.00 95.56 82 PHE A O 1
ATOM 675 N N . VAL A 1 83 ? -0.431 -7.334 6.335 1.00 94.44 83 VAL A N 1
ATOM 676 C CA . VAL A 1 83 ? -1.699 -7.400 5.582 1.00 94.44 83 VAL A CA 1
ATOM 677 C C . VAL A 1 83 ? -1.804 -8.614 4.652 1.00 94.44 83 VAL A C 1
ATOM 679 O O . VAL A 1 83 ? -2.854 -8.835 4.049 1.00 94.44 83 VAL A O 1
ATOM 682 N N . ASP A 1 84 ? -0.712 -9.359 4.482 1.00 93.75 84 ASP A N 1
ATOM 683 C CA . ASP A 1 84 ? -0.681 -10.620 3.745 1.00 93.75 84 ASP A CA 1
ATOM 684 C C . ASP A 1 84 ? -0.932 -11.842 4.630 1.00 93.75 84 ASP A C 1
ATOM 686 O O . ASP A 1 84 ? -1.082 -12.930 4.084 1.00 93.75 84 ASP A O 1
ATOM 690 N N . ASP A 1 85 ? -1.018 -11.691 5.956 1.00 94.75 85 ASP A N 1
ATOM 691 C CA . ASP A 1 85 ? -1.372 -12.795 6.847 1.00 94.75 85 ASP A CA 1
ATOM 692 C C . ASP A 1 85 ? -2.896 -13.033 6.835 1.00 94.75 85 ASP A C 1
ATOM 694 O O . ASP A 1 85 ? -3.641 -12.255 7.443 1.00 94.75 85 ASP A O 1
ATOM 698 N N . PRO A 1 86 ? -3.388 -14.121 6.204 1.00 91.62 86 PRO A N 1
ATOM 699 C CA . PRO A 1 86 ? -4.819 -14.400 6.116 1.00 91.62 86 PRO A CA 1
ATOM 700 C C . PRO A 1 86 ? -5.447 -14.742 7.473 1.00 91.62 86 PRO A C 1
ATOM 702 O O . PRO A 1 86 ? -6.668 -14.682 7.609 1.00 91.62 86 PRO A O 1
ATOM 705 N N . LYS A 1 87 ? -4.640 -15.112 8.479 1.00 90.81 87 LYS A N 1
ATOM 706 C CA . LYS A 1 87 ? -5.126 -15.362 9.844 1.00 90.81 87 LYS A CA 1
ATOM 707 C C . LYS A 1 87 ? -5.409 -14.060 10.582 1.00 90.81 87 LYS A C 1
ATOM 709 O O . LYS A 1 87 ? -6.273 -14.036 11.455 1.00 90.81 87 LYS A O 1
ATOM 714 N N . LEU A 1 88 ? -4.676 -13.001 10.244 1.00 91.56 88 LEU A N 1
ATOM 715 C CA . LEU A 1 88 ? -4.872 -11.669 10.800 1.00 91.56 88 LEU A CA 1
ATOM 716 C C . LEU A 1 88 ? -5.963 -10.909 10.038 1.00 91.56 88 LEU A C 1
ATOM 718 O O . LEU A 1 88 ? -6.827 -10.295 10.659 1.00 91.56 88 LEU A O 1
ATOM 722 N N . ILE A 1 89 ? -5.911 -10.945 8.703 1.00 91.12 89 ILE A N 1
ATOM 723 C CA . ILE A 1 89 ? -6.829 -10.242 7.804 1.00 91.12 89 ILE A CA 1
ATOM 724 C C . ILE A 1 89 ? -7.269 -11.213 6.697 1.00 91.12 89 ILE A C 1
ATOM 726 O O . ILE A 1 89 ? -6.503 -11.468 5.764 1.00 91.12 89 ILE A O 1
ATOM 730 N N . PRO A 1 90 ? -8.509 -11.724 6.744 1.00 89.50 90 PRO A N 1
ATOM 731 C CA . PRO A 1 90 ? -9.096 -12.496 5.664 1.00 89.50 90 PRO A CA 1
ATOM 732 C C . PRO A 1 90 ? -9.066 -11.718 4.338 1.00 89.50 90 PRO A C 1
ATOM 734 O O . PRO A 1 90 ? -9.308 -10.502 4.337 1.00 89.50 90 PRO A O 1
ATOM 737 N N . PRO A 1 91 ? -8.797 -12.388 3.202 1.00 88.25 91 PRO A N 1
ATOM 738 C CA . PRO A 1 91 ? -8.692 -11.735 1.899 1.00 88.25 91 PRO A CA 1
ATOM 739 C C . PRO A 1 91 ? -9.898 -10.861 1.534 1.00 88.25 91 PRO A C 1
ATOM 741 O O . PRO A 1 91 ? -9.715 -9.783 0.968 1.00 88.25 91 PRO A O 1
ATOM 744 N N . GLU A 1 92 ? -11.112 -11.287 1.893 1.00 87.12 92 GLU A N 1
ATOM 745 C CA . GLU A 1 92 ? -12.355 -10.567 1.604 1.00 87.12 92 GLU A CA 1
ATOM 746 C C . GLU A 1 92 ? -12.431 -9.186 2.283 1.00 87.12 92 GLU A C 1
ATOM 748 O O . GLU A 1 92 ? -12.946 -8.227 1.709 1.00 87.12 92 GLU A O 1
ATOM 753 N N . ASP A 1 93 ? -11.841 -9.039 3.470 1.00 87.94 93 ASP A N 1
ATOM 754 C CA . ASP A 1 93 ? -11.936 -7.811 4.265 1.00 87.94 93 ASP A CA 1
ATOM 755 C C . ASP A 1 93 ? -10.735 -6.873 4.062 1.00 87.94 93 ASP A C 1
ATOM 757 O O . ASP A 1 93 ? -10.734 -5.729 4.531 1.00 87.94 93 ASP A O 1
ATOM 761 N N . LYS A 1 94 ? -9.716 -7.313 3.311 1.00 89.25 94 LYS A N 1
ATOM 762 C CA . LYS A 1 94 ? -8.462 -6.576 3.088 1.00 89.25 94 LYS A CA 1
ATOM 763 C C . LYS A 1 94 ? -8.679 -5.170 2.531 1.00 89.25 94 LYS A C 1
ATOM 765 O O . LYS A 1 94 ? -7.938 -4.247 2.865 1.00 89.25 94 LYS A O 1
ATOM 770 N N . LYS A 1 95 ? -9.721 -4.974 1.716 1.00 89.88 95 LYS A N 1
ATOM 771 C CA . LYS A 1 95 ? -10.062 -3.664 1.138 1.00 89.88 95 LYS A CA 1
ATOM 772 C C . LYS A 1 95 ? -10.388 -2.603 2.198 1.00 89.88 95 LYS A C 1
ATOM 774 O O . LYS A 1 95 ? -10.116 -1.428 1.971 1.00 89.88 95 LYS A O 1
ATOM 779 N N . TYR A 1 96 ? -10.911 -3.005 3.358 1.00 93.62 96 TYR A N 1
ATOM 780 C CA . TYR A 1 96 ? -11.251 -2.089 4.451 1.00 93.62 96 TYR A CA 1
ATOM 781 C C . TYR A 1 96 ? -10.043 -1.720 5.316 1.00 93.62 96 TYR A C 1
ATOM 783 O O . TYR A 1 96 ? -10.034 -0.656 5.935 1.00 93.62 96 TYR A O 1
ATOM 791 N N . VAL A 1 97 ? -8.997 -2.551 5.330 1.00 95.38 97 VAL A N 1
ATOM 792 C CA . VAL A 1 97 ? -7.800 -2.318 6.153 1.00 95.38 97 VAL A CA 1
ATOM 793 C C . VAL A 1 97 ? -7.093 -1.032 5.756 1.00 95.38 97 VAL A C 1
ATOM 795 O O . VAL A 1 97 ? -6.678 -0.275 6.627 1.00 95.38 97 VAL A O 1
ATOM 798 N N . TRP A 1 98 ? -7.019 -0.725 4.458 1.00 95.56 98 TRP A N 1
ATOM 799 C CA . TRP A 1 98 ? -6.389 0.511 3.986 1.00 95.56 98 TRP A CA 1
ATOM 800 C C . TRP A 1 98 ? -7.018 1.747 4.613 1.00 95.56 98 TRP A C 1
ATOM 802 O O . TRP A 1 98 ? -6.301 2.661 5.002 1.00 95.56 98 TRP A O 1
ATOM 812 N N . ARG A 1 99 ? -8.346 1.745 4.781 1.00 95.00 99 ARG A N 1
ATOM 813 C CA . ARG A 1 99 ? -9.056 2.810 5.482 1.00 95.00 99 ARG A CA 1
ATOM 814 C C . ARG A 1 99 ? -8.701 2.832 6.968 1.00 95.00 99 ARG A C 1
ATOM 816 O O . ARG A 1 99 ? -8.359 3.894 7.475 1.00 95.00 99 ARG A O 1
ATOM 823 N N . ALA A 1 100 ? -8.750 1.679 7.630 1.00 95.94 100 ALA A N 1
ATOM 824 C CA . ALA A 1 100 ? -8.448 1.554 9.056 1.00 95.94 100 ALA A CA 1
ATOM 825 C C . ALA A 1 100 ? -7.021 2.019 9.407 1.00 95.94 100 ALA A C 1
ATOM 827 O O . ALA A 1 100 ? -6.797 2.580 10.475 1.00 95.94 100 ALA A O 1
ATOM 828 N N . LEU A 1 101 ? -6.051 1.865 8.496 1.00 97.19 101 LEU A N 1
ATOM 829 C CA . LEU A 1 101 ? -4.697 2.391 8.699 1.00 97.19 101 LEU A CA 1
ATOM 830 C C . LEU A 1 101 ? -4.680 3.913 8.875 1.00 97.19 101 LEU A C 1
ATOM 832 O O . LEU A 1 101 ? -3.904 4.415 9.684 1.00 97.19 101 LEU A O 1
ATOM 836 N N . TRP A 1 102 ? -5.523 4.658 8.153 1.00 96.56 102 TRP A N 1
ATOM 837 C CA . TRP A 1 102 ? -5.573 6.119 8.275 1.00 96.56 102 TRP A CA 1
ATOM 838 C C . TRP A 1 102 ? -6.036 6.585 9.649 1.00 96.56 102 TRP A C 1
ATOM 840 O O . TRP A 1 102 ? -5.530 7.595 10.135 1.00 96.56 102 TRP A O 1
ATOM 850 N N . ASP A 1 103 ? -6.938 5.836 10.278 1.00 95.00 103 ASP A N 1
ATOM 851 C CA . ASP A 1 103 ? -7.481 6.157 11.599 1.00 95.00 103 ASP A CA 1
ATOM 852 C C . ASP A 1 103 ? -6.393 6.145 12.688 1.00 95.00 103 ASP A C 1
ATOM 854 O O . ASP A 1 103 ? -6.480 6.875 13.672 1.00 95.00 103 ASP A O 1
ATOM 858 N N . HIS A 1 104 ? -5.332 5.360 12.482 1.00 96.00 104 HIS A N 1
ATOM 859 C CA . HIS A 1 104 ? -4.219 5.194 13.425 1.00 96.00 104 HIS A CA 1
ATOM 860 C C . HIS A 1 104 ? -2.900 5.800 12.928 1.00 96.00 104 HIS A C 1
ATOM 862 O O . HIS A 1 104 ? -1.912 5.868 13.666 1.00 96.00 104 HIS A O 1
ATOM 868 N N . ALA A 1 105 ? -2.849 6.257 11.674 1.00 94.19 105 ALA A N 1
ATOM 869 C CA . ALA A 1 105 ? -1.615 6.667 11.012 1.00 94.19 105 ALA A CA 1
ATOM 870 C C . ALA A 1 105 ? -0.922 7.842 11.715 1.00 94.19 105 ALA A C 1
ATOM 872 O O . ALA A 1 105 ? 0.305 7.830 11.862 1.00 94.19 105 ALA A O 1
ATOM 873 N N . GLY A 1 106 ? -1.683 8.839 12.182 1.00 93.38 106 GLY A N 1
ATOM 874 C CA . GLY A 1 106 ? -1.151 10.080 12.761 1.00 93.38 106 GLY A CA 1
ATOM 875 C C . GLY A 1 106 ? -0.050 10.678 11.880 1.00 93.38 106 GLY A C 1
ATOM 876 O O . GLY A 1 106 ? -0.229 10.838 10.675 1.00 93.38 106 GLY A O 1
ATOM 877 N N . GLU A 1 107 ? 1.141 10.910 12.439 1.00 94.00 107 GLU A N 1
ATOM 878 C CA . GLU A 1 107 ? 2.298 11.420 11.685 1.00 94.00 107 GLU A CA 1
ATOM 879 C C . GLU A 1 107 ? 2.846 10.468 10.613 1.00 94.00 107 GLU A C 1
ATOM 881 O O . GLU A 1 107 ? 3.823 10.806 9.959 1.00 94.00 107 GLU A O 1
ATOM 886 N N . LEU A 1 108 ? 2.281 9.286 10.381 1.00 95.62 108 LEU A N 1
ATOM 887 C CA . LEU A 1 108 ? 2.619 8.474 9.208 1.00 95.62 108 LEU A CA 1
ATOM 888 C C . LEU A 1 108 ? 1.810 8.887 7.975 1.00 95.62 108 LEU A C 1
ATOM 890 O O . LEU A 1 108 ? 2.297 8.726 6.860 1.00 95.62 108 LEU A O 1
ATOM 894 N N . ALA A 1 109 ? 0.633 9.492 8.157 1.00 94.62 109 ALA A N 1
ATOM 895 C CA . ALA A 1 109 ? -0.237 9.897 7.059 1.00 94.62 109 ALA A CA 1
ATOM 896 C C . ALA A 1 109 ? 0.439 10.964 6.177 1.00 94.62 109 ALA A C 1
ATOM 898 O O . ALA A 1 109 ? 1.031 11.909 6.704 1.00 94.62 109 ALA A O 1
ATOM 899 N N . PRO A 1 110 ? 0.382 10.865 4.839 1.00 92.06 110 PRO A N 1
ATOM 900 C CA . PRO A 1 110 ? 1.009 11.845 3.945 1.00 92.06 110 PRO A CA 1
ATOM 901 C C . PRO A 1 110 ? 0.345 13.233 3.990 1.00 92.06 110 PRO A C 1
ATOM 903 O O . PRO A 1 110 ? 0.908 14.189 3.467 1.00 92.06 110 PRO A O 1
ATOM 906 N N . GLY A 1 111 ? -0.834 13.338 4.599 1.00 92.50 111 GLY A N 1
ATOM 907 C CA . GLY A 1 111 ? -1.627 14.549 4.764 1.00 92.50 111 GLY A CA 1
ATOM 908 C C . GLY A 1 111 ? -2.946 14.196 5.442 1.00 92.50 111 GLY A C 1
ATOM 909 O O . GLY A 1 111 ? -3.062 13.127 6.042 1.00 92.50 111 GLY A O 1
ATOM 910 N N . GLU A 1 112 ? -3.943 15.065 5.314 1.00 90.88 112 GLU A N 1
ATOM 911 C CA . GLU A 1 112 ? -5.295 14.739 5.753 1.00 90.88 112 GLU A CA 1
ATOM 912 C C . GLU A 1 112 ? -5.919 13.649 4.878 1.00 90.88 112 GLU A C 1
ATOM 914 O O . GLU A 1 112 ? -5.637 13.487 3.683 1.00 90.88 112 GLU A O 1
ATOM 919 N N . MET A 1 113 ? -6.786 12.888 5.521 1.00 90.31 113 MET A N 1
ATOM 920 C CA . MET A 1 113 ? -7.604 11.874 4.896 1.00 90.31 113 MET A CA 1
ATOM 921 C C . MET A 1 113 ? -8.532 12.503 3.848 1.00 90.31 113 MET A C 1
ATOM 923 O O . MET A 1 113 ? -9.133 13.549 4.078 1.00 90.31 113 MET A O 1
ATOM 927 N N . ASN A 1 114 ? -8.656 11.867 2.686 1.00 89.94 114 ASN A N 1
ATOM 928 C CA . ASN A 1 114 ? -9.416 12.396 1.552 1.00 89.94 114 ASN A CA 1
ATOM 929 C C . ASN A 1 114 ? -10.219 11.291 0.849 1.00 89.94 114 ASN A C 1
ATOM 931 O O . ASN A 1 114 ? -10.259 10.149 1.305 1.00 89.94 114 ASN A O 1
ATOM 935 N N . SER A 1 115 ? -10.849 11.614 -0.284 1.00 89.56 115 SER A N 1
ATOM 936 C CA . SER A 1 115 ? -11.699 10.683 -1.041 1.00 89.56 115 SER A CA 1
ATOM 937 C C . SER A 1 115 ? -10.984 9.429 -1.560 1.00 89.56 115 SER A C 1
ATOM 939 O O . SER A 1 115 ? -11.649 8.470 -1.941 1.00 89.56 115 SER A O 1
ATOM 941 N N . ARG A 1 116 ? -9.645 9.406 -1.582 1.00 88.69 116 ARG A N 1
ATOM 942 C CA . ARG A 1 116 ? -8.848 8.236 -1.986 1.00 88.69 116 ARG A CA 1
ATOM 943 C C . ARG A 1 116 ? -8.483 7.326 -0.814 1.00 88.69 116 ARG A C 1
ATOM 945 O O . ARG A 1 116 ? -8.128 6.172 -1.056 1.00 88.69 116 ARG A O 1
ATOM 952 N N . SER A 1 117 ? -8.563 7.820 0.422 1.00 91.56 117 SER A N 1
ATOM 953 C CA . SER A 1 117 ? -8.190 7.085 1.633 1.00 91.56 117 SER A CA 1
ATOM 954 C C . SER A 1 117 ? -9.098 5.867 1.831 1.00 91.56 117 SER A C 1
ATOM 956 O O . SER A 1 117 ? -10.291 6.017 2.092 1.00 91.56 117 SER A O 1
ATOM 958 N N . GLY A 1 118 ? -8.533 4.664 1.722 1.00 89.44 118 GLY A N 1
ATOM 959 C CA . GLY A 1 118 ? -9.2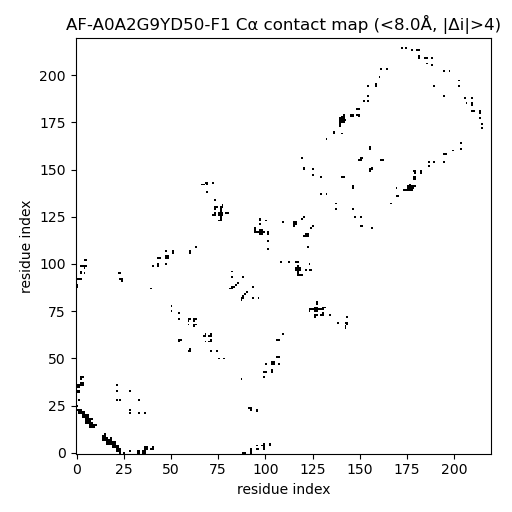70 3.399 1.786 1.00 89.44 118 GLY A CA 1
ATOM 960 C C . GLY A 1 118 ? -9.775 2.854 0.448 1.00 89.44 118 GLY A C 1
ATOM 961 O O . GLY A 1 118 ? -10.565 1.916 0.435 1.00 89.44 118 GLY A O 1
ATOM 962 N N . THR A 1 119 ? -9.355 3.434 -0.678 1.00 91.19 119 THR A N 1
ATOM 963 C CA . THR A 1 119 ? -9.736 2.971 -2.024 1.00 91.19 119 THR A CA 1
ATOM 964 C C . THR A 1 119 ? -8.604 2.188 -2.699 1.00 91.19 119 THR A C 1
ATOM 966 O O . THR A 1 119 ? -7.512 2.037 -2.160 1.00 91.19 119 THR A O 1
ATOM 969 N N . HIS A 1 120 ? -8.811 1.745 -3.941 1.00 87.56 120 HIS A N 1
ATOM 970 C CA . HIS A 1 120 ? -7.734 1.183 -4.767 1.00 87.56 120 HIS A CA 1
ATOM 971 C C . HIS A 1 120 ? -6.630 2.208 -5.113 1.00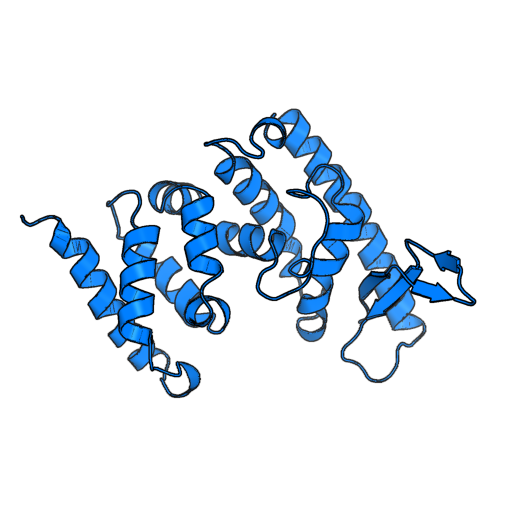 87.56 120 HIS A C 1
ATOM 973 O O . HIS A 1 120 ? -5.575 1.814 -5.610 1.00 87.56 120 HIS A O 1
ATOM 979 N N . ARG A 1 121 ? -6.862 3.506 -4.841 1.00 90.81 121 ARG A N 1
ATOM 980 C CA . ARG A 1 121 ? -5.896 4.606 -5.010 1.00 90.81 121 ARG A CA 1
ATOM 981 C C . ARG A 1 121 ? -5.300 5.096 -3.691 1.00 90.81 121 ARG A C 1
ATOM 983 O O . ARG A 1 121 ? -4.914 6.260 -3.561 1.00 90.81 121 ARG A O 1
ATOM 990 N N . ASP A 1 122 ? -5.293 4.223 -2.692 1.00 94.94 122 ASP A N 1
ATOM 991 C CA . ASP A 1 122 ? -4.836 4.541 -1.351 1.00 94.94 122 ASP A CA 1
ATOM 992 C C . ASP A 1 122 ? -3.304 4.652 -1.255 1.00 94.94 122 ASP A C 1
ATOM 994 O O . ASP A 1 122 ? -2.552 3.875 -1.844 1.00 94.94 122 ASP A O 1
ATOM 998 N N . HIS A 1 123 ? -2.833 5.619 -0.466 1.00 96.19 123 HIS A N 1
ATOM 999 C CA . HIS A 1 123 ? -1.405 5.860 -0.279 1.00 96.19 123 HIS A CA 1
ATOM 1000 C C . HIS A 1 123 ? -0.685 4.695 0.417 1.00 96.19 123 HIS A C 1
ATOM 1002 O O . HIS A 1 123 ? 0.396 4.303 -0.018 1.00 96.19 123 HIS A O 1
ATOM 1008 N N . PHE A 1 124 ? -1.266 4.120 1.474 1.00 97.31 124 PHE A N 1
ATOM 1009 C CA . PHE A 1 124 ? -0.677 2.978 2.176 1.00 97.31 124 PHE A CA 1
ATOM 1010 C C . PHE A 1 124 ? -0.686 1.723 1.309 1.00 97.31 124 PHE A C 1
ATOM 1012 O O . PHE A 1 124 ? 0.288 0.969 1.339 1.00 97.31 124 PHE A O 1
ATOM 1019 N N . LEU A 1 125 ? -1.713 1.547 0.472 1.00 95.69 125 LEU A N 1
ATOM 1020 C CA . LEU A 1 125 ? -1.720 0.500 -0.551 1.00 95.69 125 LEU A CA 1
ATOM 1021 C C . LEU A 1 125 ? -0.546 0.667 -1.530 1.00 95.69 125 LEU A C 1
ATOM 1023 O O . LEU A 1 125 ? 0.115 -0.316 -1.865 1.00 95.69 125 LEU A O 1
ATOM 1027 N N . TYR A 1 126 ? -0.241 1.894 -1.965 1.00 95.94 126 TYR A N 1
ATOM 1028 C CA . TYR A 1 126 ? 0.922 2.153 -2.819 1.00 95.94 126 TYR A CA 1
ATOM 1029 C C . TYR A 1 126 ? 2.239 1.830 -2.118 1.00 95.94 126 TYR A C 1
ATOM 1031 O O . TYR A 1 126 ? 3.062 1.122 -2.698 1.00 95.94 126 TYR A O 1
ATOM 1039 N N . CYS A 1 127 ? 2.413 2.282 -0.872 1.00 97.50 127 CYS A N 1
ATOM 1040 C CA . CYS A 1 127 ? 3.578 1.951 -0.048 1.00 97.50 127 CYS A CA 1
ATOM 1041 C C . CYS A 1 127 ? 3.776 0.433 0.031 1.00 97.50 127 CYS A C 1
ATOM 1043 O O . CYS A 1 127 ? 4.851 -0.077 -0.279 1.00 97.50 127 CYS A O 1
ATOM 1045 N N . TYR A 1 128 ? 2.721 -0.296 0.396 1.00 96.62 128 TYR A N 1
ATOM 1046 C CA . TYR A 1 128 ? 2.732 -1.753 0.493 1.00 96.62 128 TYR A CA 1
ATOM 1047 C C . TYR A 1 128 ? 3.099 -2.427 -0.839 1.00 96.62 128 TYR A C 1
ATOM 1049 O O . TYR A 1 128 ? 3.956 -3.309 -0.854 1.00 96.62 128 TYR A O 1
ATOM 1057 N N . ARG A 1 129 ? 2.505 -1.988 -1.960 1.00 94.69 129 ARG A N 1
ATOM 1058 C CA . ARG A 1 129 ? 2.759 -2.562 -3.292 1.00 94.69 129 ARG A CA 1
ATOM 1059 C C . ARG A 1 129 ? 4.212 -2.393 -3.725 1.00 94.69 129 ARG A C 1
ATOM 1061 O O . ARG A 1 129 ? 4.821 -3.374 -4.136 1.00 94.69 129 ARG A O 1
ATOM 1068 N N . ILE A 1 130 ? 4.788 -1.191 -3.602 1.00 95.50 130 ILE A N 1
ATOM 1069 C CA . ILE A 1 130 ? 6.196 -0.981 -3.985 1.00 95.50 130 ILE A CA 1
ATOM 1070 C C . ILE A 1 130 ? 7.155 -1.768 -3.091 1.00 95.50 130 ILE A C 1
ATOM 1072 O O . ILE A 1 130 ? 8.187 -2.245 -3.552 1.00 95.50 130 ILE A O 1
ATOM 1076 N N . ALA A 1 131 ? 6.804 -1.944 -1.818 1.00 96.69 131 ALA A N 1
ATOM 1077 C CA . ALA A 1 131 ? 7.638 -2.637 -0.852 1.00 96.69 131 ALA A CA 1
ATOM 1078 C C . ALA A 1 131 ? 7.665 -4.158 -1.041 1.00 96.69 131 ALA A C 1
ATOM 1080 O O . ALA A 1 131 ? 8.422 -4.834 -0.347 1.00 96.69 131 ALA A O 1
ATOM 1081 N N . LYS A 1 132 ? 6.892 -4.717 -1.978 1.00 93.94 132 LYS A N 1
ATOM 1082 C CA . LYS A 1 132 ? 7.042 -6.123 -2.381 1.00 93.94 132 LYS A CA 1
ATOM 1083 C C . LYS A 1 132 ? 8.304 -6.375 -3.199 1.00 93.94 132 LYS A C 1
ATOM 1085 O O . LYS A 1 132 ? 8.797 -7.497 -3.231 1.00 93.94 132 LYS A O 1
ATOM 1090 N N . PHE A 1 133 ? 8.829 -5.339 -3.837 1.00 94.12 133 PHE A N 1
ATOM 1091 C CA . PHE A 1 133 ? 10.027 -5.424 -4.656 1.00 94.12 133 PHE A CA 1
ATOM 1092 C C . PHE A 1 133 ? 11.300 -5.203 -3.826 1.00 94.12 133 PHE A C 1
ATOM 1094 O O . PHE A 1 133 ? 11.234 -4.860 -2.639 1.00 94.12 133 PHE A O 1
ATOM 1101 N N . ASP A 1 134 ? 12.461 -5.434 -4.445 1.00 94.31 134 ASP A N 1
ATOM 1102 C CA . ASP A 1 134 ? 13.751 -5.081 -3.852 1.00 94.31 134 ASP A CA 1
ATOM 1103 C C . ASP A 1 134 ? 13.935 -3.556 -3.799 1.00 94.31 134 ASP A C 1
ATOM 1105 O O . ASP A 1 134 ? 13.469 -2.824 -4.675 1.00 94.31 134 ASP A O 1
ATOM 1109 N N . LYS A 1 135 ? 14.637 -3.065 -2.771 1.00 95.25 135 LYS A N 1
ATOM 1110 C CA . LYS A 1 135 ? 14.802 -1.621 -2.559 1.00 95.25 135 LYS A CA 1
ATOM 1111 C C . LYS A 1 135 ? 15.607 -0.983 -3.687 1.00 95.25 135 LYS A C 1
ATOM 1113 O O . LYS A 1 135 ? 15.216 0.071 -4.182 1.00 95.25 135 LYS A O 1
ATOM 1118 N N . GLY A 1 136 ? 16.695 -1.629 -4.102 1.00 94.25 136 GLY A N 1
ATOM 1119 C CA . GLY A 1 136 ? 17.558 -1.128 -5.163 1.00 94.25 136 GLY A CA 1
ATOM 1120 C C . GLY A 1 136 ? 16.815 -1.051 -6.493 1.00 94.25 136 GLY A C 1
ATOM 1121 O O . GLY A 1 136 ? 16.949 -0.066 -7.216 1.00 94.25 136 GLY A O 1
ATOM 1122 N N . ASP A 1 137 ? 15.974 -2.038 -6.797 1.00 94.00 137 ASP A N 1
ATOM 1123 C CA . ASP A 1 137 ? 15.152 -2.040 -8.014 1.00 94.00 137 ASP A CA 1
ATOM 1124 C C . ASP A 1 137 ? 14.109 -0.909 -8.002 1.00 94.00 137 ASP A C 1
ATOM 1126 O O . ASP A 1 137 ? 13.925 -0.206 -9.003 1.00 94.00 137 ASP A O 1
ATOM 1130 N N . VAL A 1 138 ? 13.470 -0.679 -6.849 1.00 95.56 138 VAL A N 1
ATOM 1131 C CA . VAL A 1 138 ? 12.501 0.410 -6.646 1.00 95.56 138 VAL A CA 1
ATOM 1132 C C . VAL A 1 138 ? 13.160 1.780 -6.813 1.00 95.56 138 VAL A C 1
ATOM 1134 O O . VAL A 1 138 ? 12.619 2.646 -7.506 1.00 95.56 138 VAL A O 1
ATOM 1137 N N . GLU A 1 139 ? 14.346 1.970 -6.233 1.00 95.19 139 GLU A N 1
ATOM 1138 C CA . GLU A 1 139 ? 15.140 3.197 -6.354 1.00 95.19 139 GLU A CA 1
ATOM 1139 C C . GLU A 1 139 ? 15.615 3.438 -7.792 1.00 95.19 139 GLU A C 1
ATOM 1141 O O . GLU A 1 139 ? 15.517 4.563 -8.292 1.00 95.19 139 GLU A O 1
ATOM 1146 N N . ARG A 1 140 ? 16.071 2.390 -8.499 1.00 94.44 140 ARG A N 1
ATOM 1147 C CA . ARG A 1 140 ? 16.412 2.486 -9.931 1.00 94.44 140 ARG A CA 1
ATOM 1148 C C . ARG A 1 140 ? 15.192 2.858 -10.771 1.00 94.44 140 ARG A C 1
ATOM 1150 O O . ARG A 1 140 ? 15.333 3.610 -11.735 1.00 94.44 140 ARG A O 1
ATOM 1157 N N . GLY A 1 141 ? 14.003 2.386 -10.398 1.00 94.31 141 GLY A N 1
ATOM 1158 C CA . GLY A 1 141 ? 12.742 2.686 -11.081 1.00 94.31 141 GLY A CA 1
ATOM 1159 C C . GLY A 1 141 ? 12.393 4.167 -11.148 1.00 94.31 141 GLY A C 1
ATOM 1160 O O . GLY A 1 141 ? 11.848 4.626 -12.156 1.00 94.31 141 GLY A O 1
ATOM 1161 N N . GLY A 1 142 ? 12.767 4.930 -10.125 1.00 94.81 142 GLY A N 1
ATOM 1162 C CA . GLY A 1 142 ? 12.591 6.374 -10.064 1.00 94.81 142 GLY A CA 1
ATOM 1163 C C . GLY A 1 142 ? 12.103 6.833 -8.697 1.00 94.81 142 GLY A C 1
ATOM 1164 O O . GLY A 1 142 ? 12.074 6.082 -7.729 1.00 94.81 142 GLY A O 1
ATOM 1165 N N . ASN A 1 143 ? 11.707 8.100 -8.608 1.00 95.31 143 ASN A N 1
ATOM 1166 C CA . ASN A 1 143 ? 11.245 8.683 -7.351 1.00 95.31 143 ASN A CA 1
ATOM 1167 C C . ASN A 1 143 ? 9.809 8.265 -6.977 1.00 95.31 143 ASN A C 1
ATOM 1169 O O . ASN A 1 143 ? 9.060 7.716 -7.786 1.00 95.31 143 ASN A O 1
ATOM 1173 N N . TRP A 1 144 ? 9.393 8.598 -5.750 1.00 95.69 144 TRP A N 1
ATOM 1174 C CA . TRP A 1 144 ? 8.048 8.297 -5.244 1.00 95.69 144 TRP A CA 1
ATOM 1175 C C . TRP A 1 144 ? 6.925 8.750 -6.184 1.00 95.69 144 TRP A C 1
ATOM 1177 O O . TRP A 1 144 ? 5.972 8.014 -6.419 1.00 95.69 144 TRP A O 1
ATOM 1187 N N . ARG A 1 145 ? 7.043 9.947 -6.769 1.00 94.00 145 ARG A N 1
ATOM 1188 C CA . ARG A 1 145 ? 6.021 10.478 -7.676 1.00 94.00 145 ARG A CA 1
ATOM 1189 C C . ARG A 1 145 ? 5.866 9.616 -8.931 1.00 94.00 145 ARG A C 1
ATOM 1191 O O . ARG A 1 145 ? 4.737 9.392 -9.349 1.00 94.00 145 ARG A O 1
ATOM 1198 N N . ALA A 1 146 ? 6.964 9.122 -9.506 1.00 94.50 146 ALA A N 1
ATOM 1199 C CA . ALA A 1 146 ? 6.914 8.218 -10.654 1.00 94.50 146 ALA A CA 1
ATOM 1200 C C . ALA A 1 146 ? 6.174 6.913 -10.316 1.00 94.50 146 ALA A C 1
ATOM 1202 O O . ALA A 1 146 ? 5.326 6.473 -11.090 1.00 94.50 146 ALA A O 1
ATOM 1203 N N . TRP A 1 147 ? 6.446 6.341 -9.140 1.00 95.62 147 TRP A N 1
ATOM 1204 C CA . TRP A 1 147 ? 5.758 5.146 -8.649 1.00 95.62 147 TRP A CA 1
ATOM 1205 C C . TRP A 1 147 ? 4.271 5.381 -8.392 1.00 95.62 147 TRP A C 1
ATOM 1207 O O . TRP A 1 147 ? 3.454 4.563 -8.805 1.00 95.62 147 TRP A O 1
ATOM 1217 N N . VAL A 1 148 ? 3.898 6.511 -7.785 1.00 94.00 148 VAL A N 1
ATOM 1218 C CA . VAL A 1 148 ? 2.485 6.878 -7.617 1.00 94.00 148 VAL A CA 1
ATOM 1219 C C . VAL A 1 148 ? 1.812 7.035 -8.976 1.00 94.00 148 VAL A C 1
ATOM 1221 O O . VAL A 1 148 ? 0.796 6.404 -9.206 1.00 94.00 148 VAL A O 1
ATOM 1224 N N . GLU A 1 149 ? 2.383 7.802 -9.911 1.00 93.00 149 GLU A N 1
ATOM 1225 C CA . GLU A 1 149 ? 1.823 7.980 -11.264 1.00 93.00 149 GLU A CA 1
ATOM 1226 C C . GLU A 1 149 ? 1.626 6.640 -12.000 1.00 93.00 149 GLU A C 1
ATOM 1228 O O . GLU A 1 149 ? 0.695 6.496 -12.801 1.00 93.00 149 GLU A O 1
ATOM 1233 N N . PHE A 1 150 ? 2.506 5.670 -11.749 1.00 93.50 150 PHE A N 1
ATOM 1234 C CA . PHE A 1 150 ? 2.419 4.319 -12.288 1.00 93.50 150 PHE A CA 1
ATOM 1235 C C . PHE A 1 150 ? 1.287 3.512 -11.631 1.00 93.50 150 PHE A C 1
ATOM 1237 O O . PHE A 1 150 ? 0.381 3.048 -12.322 1.00 93.50 150 PHE A O 1
ATOM 1244 N N . LEU A 1 151 ? 1.283 3.412 -10.299 1.00 92.94 151 LEU A N 1
ATOM 1245 C CA . LEU A 1 151 ? 0.296 2.643 -9.531 1.00 92.94 151 LEU A CA 1
ATOM 1246 C C . LEU A 1 151 ? -1.112 3.244 -9.552 1.00 92.94 151 LEU A C 1
ATOM 1248 O O . LEU A 1 151 ? -2.082 2.529 -9.346 1.00 92.94 151 LEU A O 1
ATOM 1252 N N . ASP A 1 152 ? -1.231 4.540 -9.810 1.00 90.56 152 ASP A N 1
ATOM 1253 C CA . ASP A 1 152 ? -2.496 5.271 -9.889 1.00 90.56 152 ASP A CA 1
ATOM 1254 C C . ASP A 1 152 ? -3.194 5.092 -11.250 1.00 90.56 152 ASP A C 1
ATOM 1256 O O . ASP A 1 152 ? -4.308 5.572 -11.453 1.00 90.56 152 ASP A O 1
ATOM 1260 N N . SER A 1 153 ? -2.547 4.409 -12.202 1.00 88.00 153 SER A N 1
ATOM 1261 C CA . SER A 1 153 ? -3.103 4.129 -13.526 1.00 88.00 153 SER A CA 1
ATOM 1262 C C . SER A 1 153 ? -4.210 3.064 -13.455 1.00 88.00 153 SER A C 1
ATOM 1264 O O . SER A 1 153 ? -3.920 1.948 -13.010 1.00 88.00 153 SER A O 1
ATOM 1266 N N . PRO A 1 154 ? -5.431 3.340 -13.969 1.00 84.44 154 PRO A N 1
ATOM 1267 C CA . PRO A 1 154 ? -6.565 2.414 -13.950 1.00 84.44 154 PRO A CA 1
ATOM 1268 C C . PRO A 1 154 ? -6.248 0.990 -14.371 1.00 84.44 154 PRO A C 1
ATOM 1270 O O . PRO A 1 154 ? -6.554 0.045 -13.655 1.00 84.44 154 PRO A O 1
ATOM 1273 N N . LYS A 1 155 ? -5.558 0.855 -15.505 1.00 82.81 155 LYS A N 1
ATOM 1274 C CA . LYS A 1 155 ? -5.208 -0.441 -16.092 1.00 82.81 155 LYS A CA 1
ATOM 1275 C C . LYS A 1 155 ? -4.198 -1.220 -15.256 1.00 82.81 155 LYS A C 1
ATOM 1277 O O . LYS A 1 155 ? -4.220 -2.440 -15.270 1.00 82.81 155 LYS A O 1
ATOM 1282 N N . ILE A 1 156 ? -3.311 -0.518 -14.552 1.00 82.56 156 ILE A N 1
ATOM 1283 C CA . ILE A 1 156 ? -2.245 -1.134 -13.757 1.00 82.56 156 ILE A CA 1
ATOM 1284 C C . ILE A 1 156 ? -2.795 -1.586 -12.407 1.00 82.56 156 ILE A C 1
ATOM 1286 O O . ILE A 1 156 ? -2.518 -2.696 -11.971 1.00 82.56 156 ILE A O 1
ATOM 1290 N N . HIS A 1 157 ? -3.584 -0.748 -11.731 1.00 81.06 157 HIS A N 1
ATOM 1291 C CA . HIS A 1 157 ? -4.070 -1.102 -10.399 1.00 81.06 157 HIS A CA 1
ATOM 1292 C C . HIS A 1 157 ? -5.185 -2.149 -10.405 1.00 81.06 157 HIS A C 1
ATOM 1294 O O . HIS A 1 157 ? -5.429 -2.742 -9.353 1.00 81.06 157 HIS A O 1
ATOM 1300 N N . SER A 1 158 ? -5.900 -2.314 -11.526 1.00 79.94 158 SER A N 1
ATOM 1301 C CA . SER A 1 158 ? -6.999 -3.274 -11.676 1.00 79.94 158 SER A CA 1
ATOM 1302 C C . SER A 1 158 ? -6.530 -4.688 -12.008 1.00 79.94 158 SER A C 1
ATOM 1304 O O . SER A 1 158 ? -7.334 -5.609 -11.933 1.00 79.94 158 SER A O 1
ATOM 1306 N N . ASP A 1 159 ? -5.266 -4.865 -12.399 1.00 87.62 159 ASP A N 1
ATOM 1307 C CA . ASP A 1 159 ? -4.744 -6.138 -12.892 1.00 87.62 159 ASP A CA 1
ATOM 1308 C C . ASP A 1 159 ? -3.396 -6.470 -12.241 1.00 87.62 159 ASP A C 1
ATOM 1310 O O . ASP A 1 159 ? -2.332 -6.014 -12.667 1.00 87.62 159 ASP A O 1
ATOM 1314 N N . GLU A 1 160 ? -3.441 -7.283 -11.183 1.00 86.25 160 GLU A N 1
ATOM 1315 C CA . GLU A 1 160 ? -2.256 -7.646 -10.393 1.00 86.25 160 GLU A CA 1
ATOM 1316 C C . GLU A 1 160 ? -1.179 -8.359 -11.222 1.00 86.25 160 GLU A C 1
ATOM 1318 O O . GLU A 1 160 ? 0.010 -8.231 -10.920 1.00 86.25 160 GLU A O 1
ATOM 1323 N N . ARG A 1 161 ? -1.562 -9.001 -12.337 1.00 92.00 161 ARG A N 1
ATOM 1324 C CA . ARG A 1 161 ? -0.625 -9.669 -13.254 1.00 92.00 161 ARG A CA 1
ATOM 1325 C C . ARG A 1 161 ? 0.404 -8.690 -13.826 1.00 92.00 161 ARG A C 1
ATOM 1327 O O . ARG A 1 161 ? 1.523 -9.087 -14.136 1.00 92.00 161 ARG A O 1
ATOM 1334 N N . ILE A 1 162 ? 0.062 -7.406 -13.948 1.00 91.25 162 ILE A N 1
ATOM 1335 C CA . ILE A 1 162 ? 0.994 -6.374 -14.425 1.00 91.25 162 ILE A CA 1
ATOM 1336 C C . ILE A 1 162 ? 2.088 -6.104 -13.382 1.00 91.25 162 ILE A C 1
ATOM 1338 O O . ILE A 1 162 ? 3.251 -5.931 -13.748 1.00 91.25 162 ILE A O 1
ATOM 1342 N N . LEU A 1 163 ? 1.746 -6.093 -12.090 1.00 89.69 163 LEU A N 1
ATOM 1343 C CA . LEU A 1 163 ? 2.729 -5.921 -11.015 1.00 89.69 163 LEU A CA 1
ATOM 1344 C C . LEU A 1 163 ? 3.637 -7.147 -10.886 1.00 89.69 163 LEU A C 1
ATOM 1346 O O . LEU A 1 163 ? 4.848 -6.980 -10.734 1.00 89.69 163 LEU A O 1
ATOM 1350 N N . ASP A 1 164 ? 3.080 -8.353 -11.025 1.00 90.81 164 ASP A N 1
ATOM 1351 C CA . ASP A 1 164 ? 3.856 -9.598 -11.065 1.00 90.81 164 ASP A CA 1
ATOM 1352 C C . ASP A 1 164 ? 4.871 -9.590 -12.213 1.00 90.81 164 ASP A C 1
ATOM 1354 O O . ASP A 1 164 ? 6.049 -9.905 -12.027 1.00 90.81 164 ASP A O 1
ATOM 1358 N N . TRP A 1 165 ? 4.423 -9.198 -13.410 1.00 93.00 165 TRP A N 1
ATOM 1359 C CA . TRP A 1 165 ? 5.282 -9.073 -14.584 1.00 93.00 165 TRP A CA 1
ATOM 1360 C C . TRP A 1 165 ? 6.418 -8.066 -14.355 1.00 93.00 165 TRP A C 1
ATOM 1362 O O . TRP A 1 165 ? 7.582 -8.377 -14.610 1.00 93.00 165 TRP A O 1
ATOM 1372 N N . ILE A 1 166 ? 6.117 -6.894 -13.791 1.00 90.94 166 ILE A N 1
ATOM 1373 C CA . ILE A 1 166 ? 7.127 -5.871 -13.479 1.00 90.94 166 ILE A CA 1
ATOM 1374 C C . ILE A 1 166 ? 8.149 -6.371 -12.462 1.00 90.94 166 ILE A C 1
ATOM 1376 O O . ILE A 1 166 ? 9.342 -6.123 -12.638 1.00 90.94 166 ILE A O 1
ATOM 1380 N N . GLY A 1 167 ? 7.713 -7.113 -11.442 1.00 89.75 167 GLY A N 1
ATOM 1381 C CA . GLY A 1 167 ? 8.605 -7.742 -10.466 1.00 89.75 167 GLY A CA 1
ATOM 1382 C C . GLY A 1 167 ? 9.617 -8.697 -11.098 1.00 89.75 167 GLY A C 1
ATOM 1383 O O . GLY A 1 167 ? 10.772 -8.744 -10.676 1.00 89.75 167 GLY A O 1
ATOM 1384 N N . ALA A 1 168 ? 9.214 -9.428 -12.140 1.00 89.25 168 ALA A N 1
ATOM 1385 C CA . ALA A 1 168 ? 10.125 -10.287 -12.890 1.00 89.25 168 ALA A CA 1
ATOM 1386 C C . ALA A 1 168 ? 11.115 -9.477 -13.746 1.00 89.25 168 ALA A C 1
ATOM 1388 O O . ALA A 1 168 ? 12.287 -9.838 -13.844 1.00 89.25 168 ALA A O 1
ATOM 1389 N N . LYS A 1 169 ? 10.658 -8.370 -14.339 1.00 89.44 169 LYS A N 1
ATOM 1390 C CA . LYS A 1 169 ? 11.430 -7.568 -15.298 1.00 89.44 169 LYS A CA 1
ATOM 1391 C C . LYS A 1 169 ? 12.401 -6.576 -14.682 1.00 89.44 169 LYS A C 1
ATOM 1393 O O . LYS A 1 169 ? 13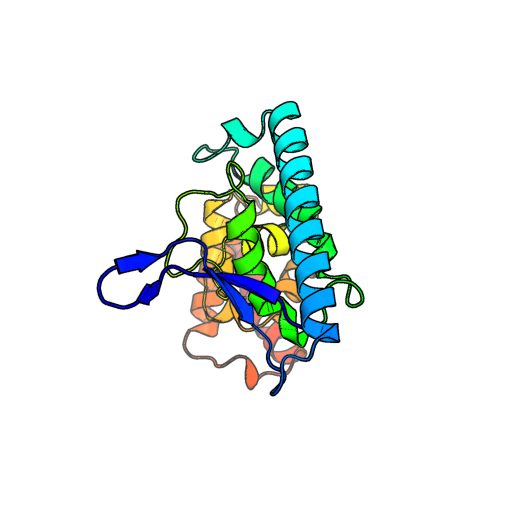.491 -6.375 -15.208 1.00 89.44 169 LYS A O 1
ATOM 1398 N N . MET A 1 170 ? 12.076 -5.995 -13.534 1.00 88.56 170 MET A N 1
ATOM 1399 C CA . MET A 1 170 ? 12.957 -5.018 -12.884 1.00 88.56 170 MET A CA 1
ATOM 1400 C C . MET A 1 170 ? 14.328 -5.584 -12.476 1.00 88.56 170 MET A C 1
ATOM 1402 O O . MET A 1 170 ? 15.278 -4.825 -12.295 1.00 88.56 170 MET A O 1
ATOM 1406 N N . LYS A 1 171 ? 14.455 -6.913 -12.399 1.00 84.44 171 LYS A N 1
ATOM 1407 C CA . LYS A 1 171 ? 15.726 -7.599 -12.139 1.00 84.44 171 LYS A CA 1
ATOM 1408 C C . LYS A 1 171 ? 16.700 -7.527 -13.313 1.00 84.44 171 LYS A C 1
ATOM 1410 O O . LYS A 1 171 ? 17.900 -7.660 -13.108 1.00 84.44 171 LYS A O 1
ATOM 1415 N N . THR A 1 172 ? 16.199 -7.343 -14.533 1.00 84.12 172 THR A N 1
ATOM 1416 C CA . THR A 1 172 ? 17.015 -7.352 -15.756 1.00 84.12 172 THR A CA 1
ATOM 1417 C C . THR A 1 172 ? 17.292 -5.952 -16.293 1.00 84.12 172 THR A C 1
ATOM 1419 O O . THR A 1 172 ? 18.092 -5.808 -17.211 1.00 84.12 172 THR A O 1
ATOM 1422 N N . ILE A 1 173 ? 16.655 -4.913 -15.738 1.00 83.25 173 ILE A N 1
ATOM 1423 C CA . ILE A 1 173 ? 16.838 -3.532 -16.193 1.00 83.25 173 ILE A CA 1
ATOM 1424 C C . ILE A 1 173 ? 17.954 -2.816 -15.438 1.00 83.25 173 ILE A C 1
ATOM 1426 O O . ILE A 1 173 ? 17.948 -2.715 -14.205 1.00 83.25 173 ILE A O 1
ATOM 1430 N N . ASN A 1 174 ? 18.883 -2.246 -16.203 1.00 82.25 174 ASN A N 1
ATOM 1431 C CA . ASN A 1 174 ? 19.942 -1.390 -15.668 1.00 82.25 174 ASN A CA 1
ATOM 1432 C C . ASN A 1 174 ? 19.608 0.112 -15.776 1.00 82.25 174 ASN A C 1
ATOM 1434 O O . ASN A 1 174 ? 20.145 0.943 -15.042 1.00 82.25 174 ASN A O 1
ATOM 1438 N N . LYS A 1 175 ? 18.677 0.472 -16.666 1.00 85.25 175 LYS A N 1
ATOM 1439 C CA . LYS A 1 175 ? 18.235 1.852 -16.887 1.00 85.25 175 LYS A CA 1
ATOM 1440 C C . LYS A 1 175 ? 17.677 2.465 -15.605 1.00 85.25 175 LYS A C 1
ATOM 1442 O O . LYS A 1 175 ? 16.959 1.808 -14.861 1.00 85.25 175 LYS A O 1
ATOM 1447 N N . LYS A 1 176 ? 17.961 3.744 -15.351 1.00 90.06 176 LYS A N 1
ATOM 1448 C CA . LYS A 1 176 ? 17.363 4.506 -14.239 1.00 90.06 176 LYS A CA 1
ATOM 1449 C C . LYS A 1 176 ? 16.100 5.239 -14.685 1.00 90.06 176 LYS A C 1
ATOM 1451 O O . LYS A 1 176 ? 15.948 5.576 -15.856 1.00 90.06 176 LYS A O 1
ATOM 1456 N N . ASN A 1 177 ? 15.217 5.546 -13.737 1.00 90.69 177 ASN A N 1
ATOM 1457 C CA . ASN A 1 177 ? 13.963 6.276 -13.958 1.00 90.69 177 ASN A CA 1
ATOM 1458 C C . ASN A 1 177 ? 13.029 5.613 -14.993 1.00 90.69 177 ASN A C 1
ATOM 1460 O O . ASN A 1 177 ? 12.221 6.287 -15.642 1.00 90.69 177 ASN A O 1
ATOM 1464 N N . TRP A 1 178 ? 13.127 4.290 -15.150 1.00 92.19 178 TRP A N 1
ATOM 1465 C CA . TRP A 1 178 ? 12.403 3.535 -16.171 1.00 92.19 178 TRP A CA 1
ATOM 1466 C C . TRP A 1 178 ? 10.888 3.523 -15.954 1.00 92.19 178 TRP A C 1
ATOM 1468 O O . TRP A 1 178 ? 10.139 3.458 -16.927 1.00 92.19 178 TRP A O 1
ATOM 1478 N N . VAL A 1 179 ? 10.410 3.666 -14.712 1.00 93.44 179 VAL A N 1
ATOM 1479 C CA . VAL A 1 179 ? 8.978 3.571 -14.372 1.00 93.44 179 VAL A CA 1
ATOM 1480 C C . VAL A 1 179 ? 8.143 4.601 -15.129 1.00 93.44 179 VAL A C 1
ATOM 1482 O O . VAL A 1 179 ? 7.038 4.293 -15.567 1.00 93.44 179 VAL A O 1
ATOM 1485 N N . ARG A 1 180 ? 8.660 5.819 -15.346 1.00 90.12 180 ARG A N 1
ATOM 1486 C CA . ARG A 1 180 ? 7.929 6.847 -16.111 1.00 90.12 180 ARG A CA 1
ATOM 1487 C C . ARG A 1 180 ? 7.763 6.489 -17.579 1.00 90.12 180 ARG A C 1
ATOM 1489 O O . ARG A 1 180 ? 6.693 6.719 -18.142 1.00 90.12 180 ARG A O 1
ATOM 1496 N N . ILE A 1 181 ? 8.821 5.959 -18.184 1.00 89.38 181 ILE A N 1
ATOM 1497 C CA . ILE A 1 181 ? 8.815 5.535 -19.586 1.00 89.38 181 ILE A CA 1
ATOM 1498 C C . ILE A 1 181 ? 7.870 4.342 -19.725 1.00 89.38 181 ILE A C 1
ATOM 1500 O O . ILE A 1 181 ? 6.978 4.359 -20.571 1.00 89.38 181 ILE A O 1
ATOM 1504 N N . LEU A 1 182 ? 7.981 3.373 -18.811 1.00 91.25 182 LEU A N 1
ATOM 1505 C CA . LEU A 1 182 ? 7.102 2.216 -18.769 1.00 91.25 182 LEU A CA 1
ATOM 1506 C C . LEU A 1 182 ? 5.634 2.630 -18.635 1.00 91.25 182 LEU A C 1
ATOM 1508 O O . LEU A 1 182 ? 4.810 2.193 -19.428 1.00 91.25 182 LEU A O 1
ATOM 1512 N N . ASN A 1 183 ? 5.302 3.507 -17.681 1.00 90.88 183 ASN A N 1
ATOM 1513 C CA . ASN A 1 183 ? 3.930 3.972 -17.466 1.00 90.88 183 ASN A CA 1
ATOM 1514 C C . ASN A 1 183 ? 3.325 4.558 -18.748 1.00 90.88 183 ASN A C 1
ATOM 1516 O O . ASN A 1 183 ? 2.197 4.231 -19.112 1.00 90.88 183 ASN A O 1
ATOM 1520 N N . ARG A 1 184 ? 4.083 5.409 -19.452 1.00 88.75 184 ARG A N 1
ATOM 1521 C CA . ARG A 1 184 ? 3.642 6.024 -20.709 1.00 88.75 184 ARG A CA 1
ATOM 1522 C C . ARG A 1 184 ? 3.332 4.964 -21.764 1.00 88.75 184 ARG A C 1
ATOM 1524 O O . ARG A 1 184 ? 2.247 4.983 -22.339 1.00 88.75 184 ARG A O 1
ATOM 1531 N N . ASN A 1 185 ? 4.256 4.033 -21.973 1.00 89.81 185 ASN A N 1
ATOM 1532 C CA . ASN A 1 185 ? 4.141 3.029 -23.024 1.00 89.81 185 ASN A CA 1
ATOM 1533 C C . ASN A 1 185 ? 3.056 1.986 -22.704 1.00 89.81 185 ASN A C 1
ATOM 1535 O O . ASN A 1 185 ? 2.263 1.639 -23.576 1.00 89.81 185 ASN A O 1
ATOM 1539 N N . VAL A 1 186 ? 2.946 1.546 -21.444 1.00 90.12 186 VAL A N 1
ATOM 1540 C CA . VAL A 1 186 ? 1.876 0.642 -20.986 1.00 90.12 186 VAL A CA 1
ATOM 1541 C C . VAL A 1 186 ? 0.509 1.295 -21.179 1.00 90.12 186 VAL A C 1
ATOM 1543 O O . VAL A 1 186 ? -0.394 0.667 -21.725 1.00 90.12 186 VAL A O 1
ATOM 1546 N N . ARG A 1 187 ? 0.347 2.570 -20.799 1.00 87.81 187 ARG A N 1
ATOM 1547 C CA . ARG A 1 187 ? -0.911 3.303 -21.023 1.00 87.81 187 ARG A CA 1
ATOM 1548 C C . ARG A 1 187 ? -1.260 3.410 -22.504 1.00 87.81 187 ARG A C 1
ATOM 1550 O O . ARG A 1 187 ? -2.430 3.300 -22.843 1.00 87.81 187 ARG A O 1
ATOM 1557 N N . GLN A 1 188 ? -0.271 3.617 -23.370 1.00 88.50 188 GLN A N 1
ATOM 1558 C CA . GLN A 1 188 ? -0.490 3.692 -24.812 1.00 88.50 188 GLN A CA 1
ATOM 1559 C C . GLN A 1 188 ? -0.924 2.341 -25.390 1.00 88.50 188 GLN A C 1
ATOM 1561 O O . GLN A 1 188 ? -1.913 2.282 -26.115 1.00 88.50 188 GLN A O 1
ATOM 1566 N N . VAL A 1 189 ? -0.233 1.255 -25.038 1.00 89.81 189 VAL A N 1
ATOM 1567 C CA . VAL A 1 189 ? -0.554 -0.091 -25.537 1.00 89.81 189 VAL A CA 1
ATOM 1568 C C . VAL A 1 189 ? -1.891 -0.601 -25.001 1.00 89.81 189 VAL A C 1
ATOM 1570 O O . VAL A 1 189 ? -2.611 -1.291 -25.723 1.00 89.81 189 VAL A O 1
ATOM 1573 N N . LEU A 1 190 ? -2.255 -0.243 -23.766 1.00 90.06 190 LEU A N 1
ATOM 1574 C CA . LEU A 1 190 ? -3.490 -0.689 -23.113 1.00 90.06 190 LEU A CA 1
ATOM 1575 C C . LEU A 1 190 ? -4.658 0.307 -23.209 1.00 90.06 190 LEU A C 1
ATOM 1577 O O . LEU A 1 190 ? -5.698 0.053 -22.600 1.00 90.06 190 LEU A O 1
ATOM 1581 N N . LYS A 1 191 ? -4.509 1.422 -23.941 1.00 86.81 191 LYS A N 1
ATOM 1582 C CA . LYS A 1 191 ? -5.459 2.552 -23.949 1.00 86.81 191 LYS A CA 1
ATOM 1583 C C . LYS A 1 191 ? -6.915 2.104 -24.113 1.00 86.81 191 LYS A C 1
ATOM 1585 O O . LYS A 1 191 ? -7.754 2.452 -23.289 1.00 86.81 191 LYS A O 1
ATOM 1590 N N . ASP A 1 192 ? -7.156 1.242 -25.095 1.00 87.06 192 ASP A N 1
ATOM 1591 C CA . ASP A 1 192 ? -8.492 0.773 -25.479 1.00 87.06 192 ASP A CA 1
ATOM 1592 C C . ASP A 1 192 ? -8.655 -0.742 -25.265 1.00 87.06 192 ASP A C 1
ATOM 1594 O O . ASP A 1 192 ? -9.477 -1.400 -25.896 1.00 87.06 192 ASP A O 1
ATOM 1598 N N . LYS A 1 193 ? -7.832 -1.327 -24.385 1.00 88.25 193 LYS A N 1
ATOM 1599 C CA . LYS A 1 193 ? -7.840 -2.765 -24.094 1.00 88.25 193 LYS A CA 1
ATOM 1600 C C . LYS A 1 193 ? -8.412 -3.023 -22.712 1.00 88.25 193 LYS A C 1
ATOM 1602 O O . LYS A 1 193 ? -7.969 -2.434 -21.724 1.00 88.25 193 LYS A O 1
ATOM 1607 N N . ASP A 1 194 ? -9.377 -3.924 -22.625 1.00 88.06 194 ASP A N 1
ATOM 1608 C CA . ASP A 1 194 ? -9.767 -4.529 -21.357 1.00 88.06 194 ASP A CA 1
ATOM 1609 C C . ASP A 1 194 ? -8.893 -5.766 -21.124 1.00 88.06 194 ASP A C 1
ATOM 1611 O O . ASP A 1 194 ? -8.935 -6.727 -21.892 1.00 88.06 194 ASP A O 1
ATOM 1615 N N . THR A 1 195 ? -8.034 -5.699 -20.104 1.00 89.88 195 THR A N 1
ATOM 1616 C CA . THR A 1 195 ? -7.035 -6.736 -19.834 1.00 89.88 195 THR A CA 1
ATOM 1617 C C . THR A 1 195 ? -7.663 -8.030 -19.319 1.00 89.88 195 THR A C 1
ATOM 1619 O O . THR A 1 195 ? -7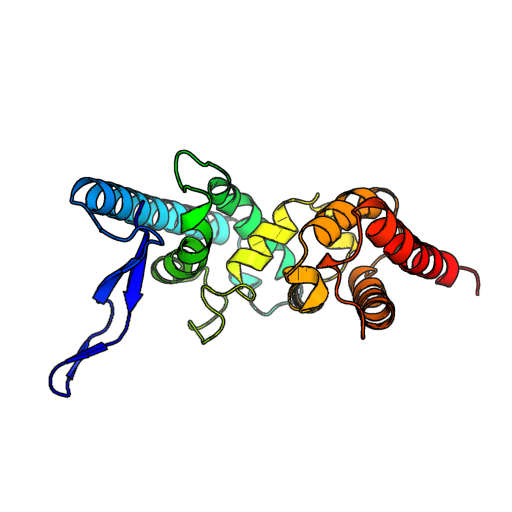.021 -9.077 -19.406 1.00 89.88 195 THR A O 1
ATOM 1622 N N . SER A 1 196 ? -8.916 -8.001 -18.850 1.00 89.12 196 SER A N 1
ATOM 1623 C CA . SER A 1 196 ? -9.629 -9.195 -18.379 1.00 89.12 196 SER A CA 1
ATOM 1624 C C . SER A 1 196 ? -9.884 -10.223 -19.489 1.00 89.12 196 SER A C 1
ATOM 1626 O O . SER A 1 196 ? -9.902 -11.418 -19.207 1.00 89.12 196 SER A O 1
ATOM 1628 N N . PHE A 1 197 ? -9.972 -9.787 -20.753 1.00 92.00 197 PHE A N 1
ATOM 1629 C CA . PHE A 1 197 ? -10.118 -10.675 -21.917 1.00 92.00 197 PHE A CA 1
ATOM 1630 C C . PHE A 1 197 ? -8.814 -11.345 -22.363 1.00 92.00 197 PHE A C 1
ATOM 1632 O O . PHE A 1 197 ? -8.845 -12.213 -23.230 1.00 92.00 197 PHE A O 1
ATOM 1639 N N . TYR A 1 198 ? -7.670 -10.947 -21.805 1.00 92.50 198 TYR A N 1
ATOM 1640 C CA . TYR A 1 198 ? -6.378 -11.532 -22.148 1.00 92.50 198 TYR A CA 1
ATOM 1641 C C . TYR A 1 198 ? -6.024 -12.615 -21.140 1.00 92.50 198 TYR A C 1
ATOM 1643 O O . TYR A 1 198 ? -6.100 -12.409 -19.923 1.00 92.50 198 TYR A O 1
ATOM 1651 N N . THR A 1 199 ? -5.535 -13.749 -21.629 1.00 94.62 199 THR A N 1
ATOM 1652 C CA . THR A 1 199 ? -4.823 -14.708 -20.786 1.00 94.62 199 THR A CA 1
ATOM 1653 C C . THR A 1 199 ? -3.540 -14.076 -20.236 1.00 94.62 199 THR A C 1
ATOM 1655 O O . THR A 1 199 ? -3.033 -13.070 -20.741 1.00 94.62 199 THR A O 1
ATOM 1658 N N . LYS A 1 200 ? -2.966 -14.679 -19.187 1.00 93.88 200 LYS A N 1
ATOM 1659 C CA . LYS A 1 200 ? -1.700 -14.203 -18.603 1.00 93.88 200 LYS A CA 1
ATOM 1660 C C . LYS A 1 200 ? -0.581 -14.127 -19.652 1.00 93.88 200 LYS A C 1
ATOM 1662 O O . LYS A 1 200 ? 0.146 -13.140 -19.687 1.00 93.88 200 LYS A O 1
ATOM 1667 N N . GLY A 1 201 ? -0.472 -15.141 -20.514 1.00 94.31 201 GLY A N 1
ATOM 1668 C CA . GLY A 1 201 ? 0.541 -15.195 -21.571 1.00 94.31 201 GLY A CA 1
ATOM 1669 C C . GLY A 1 201 ? 0.371 -14.090 -22.612 1.00 94.31 201 GLY A C 1
ATOM 1670 O O . GLY A 1 201 ? 1.341 -13.416 -22.948 1.00 94.31 201 GLY A O 1
ATOM 1671 N N . GLU A 1 202 ? -0.858 -13.845 -23.073 1.00 94.62 202 GLU A N 1
ATOM 1672 C CA . GLU A 1 202 ? -1.136 -12.794 -24.061 1.00 94.62 202 GLU A CA 1
ATOM 1673 C C . GLU A 1 202 ? -0.895 -11.393 -23.494 1.00 94.62 202 GLU A C 1
ATOM 1675 O O . GLU A 1 202 ? -0.283 -10.554 -24.158 1.00 94.62 202 GLU A O 1
ATOM 1680 N N . LEU A 1 203 ? -1.327 -11.143 -22.251 1.00 94.50 203 LEU A N 1
ATOM 1681 C CA . LEU A 1 203 ? -1.061 -9.875 -21.576 1.00 94.50 203 LEU A CA 1
ATOM 1682 C C . LEU A 1 203 ? 0.446 -9.650 -21.431 1.00 94.50 203 LEU A C 1
ATOM 1684 O O . LEU A 1 203 ? 0.939 -8.568 -21.742 1.00 94.50 203 LEU A O 1
ATOM 1688 N N . TYR A 1 204 ? 1.190 -10.672 -21.005 1.00 95.06 204 TYR A N 1
ATOM 1689 C CA . TYR A 1 204 ? 2.639 -10.564 -20.850 1.00 95.06 204 TYR A CA 1
ATOM 1690 C C . TYR A 1 204 ? 3.300 -10.305 -22.201 1.00 95.06 204 TYR A C 1
ATOM 1692 O O . TYR A 1 204 ? 4.100 -9.386 -22.298 1.00 95.06 204 TYR A O 1
ATOM 1700 N N . ALA A 1 205 ? 2.901 -11.003 -23.268 1.00 93.38 205 ALA A N 1
ATOM 1701 C CA . ALA A 1 205 ? 3.423 -10.769 -24.613 1.00 93.38 205 ALA A CA 1
ATOM 1702 C C . ALA A 1 205 ? 3.174 -9.334 -25.123 1.00 93.38 205 ALA A C 1
ATOM 1704 O O . ALA A 1 205 ? 4.017 -8.774 -25.827 1.00 93.38 205 ALA A O 1
ATOM 1705 N N . LEU A 1 206 ? 2.048 -8.704 -24.763 1.00 91.94 206 LEU A N 1
ATOM 1706 C CA . LEU A 1 206 ? 1.812 -7.284 -25.056 1.00 91.94 206 LEU A CA 1
ATOM 1707 C C . LEU A 1 206 ? 2.769 -6.371 -24.283 1.00 91.94 206 LEU A C 1
ATOM 1709 O O . LEU A 1 206 ? 3.313 -5.424 -24.853 1.00 91.94 206 LEU A O 1
ATOM 1713 N N . LEU A 1 207 ? 2.983 -6.659 -23.000 1.00 92.75 207 LEU A N 1
ATOM 1714 C CA . LEU A 1 207 ? 3.880 -5.896 -22.135 1.00 92.75 207 LEU A CA 1
ATOM 1715 C C . LEU A 1 207 ? 5.360 -6.099 -22.511 1.00 92.75 207 LEU A C 1
ATOM 1717 O O . LEU A 1 207 ? 6.140 -5.155 -22.426 1.00 92.75 207 LEU A O 1
ATOM 1721 N N . GLU A 1 208 ? 5.746 -7.273 -23.019 1.00 92.00 208 GLU A N 1
ATOM 1722 C CA . GLU A 1 208 ? 7.092 -7.536 -23.548 1.00 92.00 208 GLU A CA 1
ATOM 1723 C C . GLU A 1 208 ? 7.454 -6.586 -24.688 1.00 92.00 208 GLU A C 1
ATOM 1725 O O . GLU A 1 208 ? 8.576 -6.089 -24.747 1.00 92.00 208 GLU A O 1
ATOM 1730 N N . LYS A 1 209 ? 6.507 -6.286 -25.587 1.00 88.06 209 LYS A N 1
ATOM 1731 C CA . LYS A 1 209 ? 6.744 -5.322 -26.675 1.00 88.06 209 LYS A CA 1
ATOM 1732 C C . LYS A 1 209 ? 7.095 -3.947 -26.111 1.00 88.06 209 LYS A C 1
ATOM 1734 O O . LYS A 1 209 ? 8.088 -3.353 -26.515 1.00 88.06 209 LYS A O 1
ATOM 1739 N N . VAL A 1 210 ? 6.329 -3.503 -25.113 1.00 87.94 210 VAL A N 1
ATOM 1740 C CA . VAL A 1 210 ? 6.577 -2.247 -24.393 1.00 87.94 210 VAL A CA 1
ATOM 1741 C C . VAL A 1 210 ? 7.951 -2.239 -23.720 1.00 87.94 210 VAL A C 1
ATOM 1743 O O . VAL A 1 210 ? 8.644 -1.222 -23.747 1.00 87.94 210 VAL A O 1
ATOM 1746 N N . TRP A 1 211 ? 8.329 -3.354 -23.099 1.00 87.81 211 TRP A N 1
ATOM 1747 C CA . TRP A 1 211 ? 9.595 -3.487 -22.390 1.00 87.81 211 TRP A CA 1
ATOM 1748 C C . TRP A 1 211 ? 10.797 -3.452 -23.334 1.00 87.81 211 TRP A C 1
ATOM 1750 O O . TRP A 1 211 ? 11.735 -2.695 -23.110 1.00 87.81 211 TRP A O 1
ATOM 1760 N N . ASN A 1 212 ? 10.734 -4.187 -24.442 1.00 84.06 212 ASN A N 1
A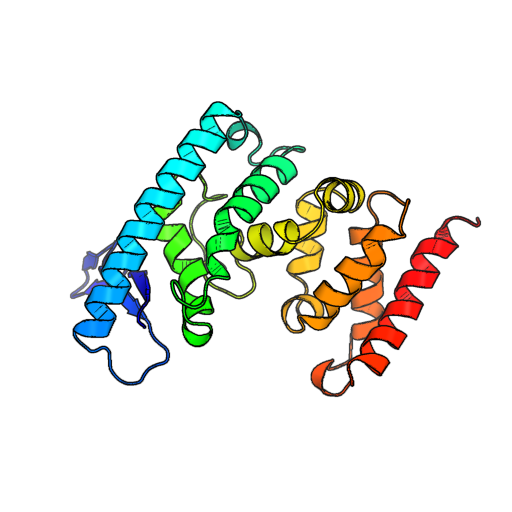TOM 1761 C CA . ASN A 1 212 ? 11.804 -4.214 -25.436 1.00 84.06 212 ASN A CA 1
ATOM 1762 C C . ASN A 1 212 ? 12.062 -2.830 -26.054 1.00 84.06 212 ASN A C 1
ATOM 1764 O O . ASN A 1 212 ? 13.205 -2.485 -26.349 1.00 84.06 212 ASN A O 1
ATOM 1768 N N . ASP A 1 213 ? 11.025 -2.009 -26.227 1.00 78.50 213 ASP A N 1
ATOM 1769 C CA . ASP A 1 213 ? 11.174 -0.635 -26.725 1.00 78.50 213 ASP A CA 1
ATOM 1770 C C . ASP A 1 213 ? 11.830 0.301 -25.690 1.00 78.50 213 ASP A C 1
ATOM 1772 O O . ASP A 1 213 ? 12.488 1.290 -26.038 1.00 78.50 213 ASP A O 1
ATOM 1776 N N . LEU A 1 214 ? 11.689 -0.022 -24.402 1.00 79.88 214 LEU A N 1
ATOM 1777 C CA . LEU A 1 214 ? 12.306 0.710 -23.300 1.00 79.88 214 LEU A CA 1
ATOM 1778 C C . LEU A 1 214 ? 13.822 0.459 -23.217 1.00 79.88 214 LEU A C 1
ATOM 1780 O O . LEU A 1 214 ? 14.560 1.400 -22.904 1.00 79.88 214 LEU A O 1
ATOM 1784 N N . ASP A 1 215 ? 14.265 -0.754 -23.560 1.00 67.25 215 ASP A N 1
ATOM 1785 C CA . ASP A 1 215 ? 15.683 -1.126 -23.670 1.00 67.25 215 ASP A CA 1
ATOM 1786 C C . ASP A 1 215 ? 16.316 -0.574 -24.965 1.00 67.25 215 ASP A C 1
ATOM 1788 O O . ASP A 1 215 ? 17.433 -0.065 -24.955 1.00 67.25 215 ASP A O 1
ATOM 1792 N N . LYS A 1 216 ? 15.579 -0.556 -26.087 1.00 64.81 216 LYS A N 1
ATOM 1793 C CA . LYS A 1 216 ? 16.082 -0.049 -27.384 1.00 64.81 216 LYS A CA 1
ATOM 1794 C C . LYS A 1 216 ? 16.292 1.464 -27.456 1.00 64.81 216 LYS A C 1
ATOM 1796 O O . LYS A 1 216 ? 16.983 1.934 -28.358 1.00 64.81 216 LYS A O 1
ATOM 1801 N N . THR A 1 217 ? 15.719 2.244 -26.538 1.00 55.66 217 THR A N 1
ATOM 1802 C CA . THR A 1 217 ? 15.898 3.709 -26.519 1.00 55.66 217 THR A CA 1
ATOM 1803 C C . THR A 1 217 ? 17.323 4.157 -26.147 1.00 55.66 217 THR A C 1
ATOM 1805 O O . THR A 1 217 ? 17.557 5.356 -26.073 1.00 55.66 217 THR A O 1
ATOM 1808 N N . GLU A 1 218 ? 18.264 3.227 -25.934 1.00 46.84 218 GLU A N 1
ATOM 1809 C CA . GLU A 1 218 ? 19.704 3.490 -25.752 1.00 46.84 218 GLU A CA 1
ATOM 1810 C C . GLU A 1 218 ? 20.545 3.368 -27.040 1.00 46.84 218 GLU A C 1
ATOM 1812 O O . GLU A 1 218 ? 21.722 3.709 -27.023 1.00 46.84 218 GLU A O 1
ATOM 18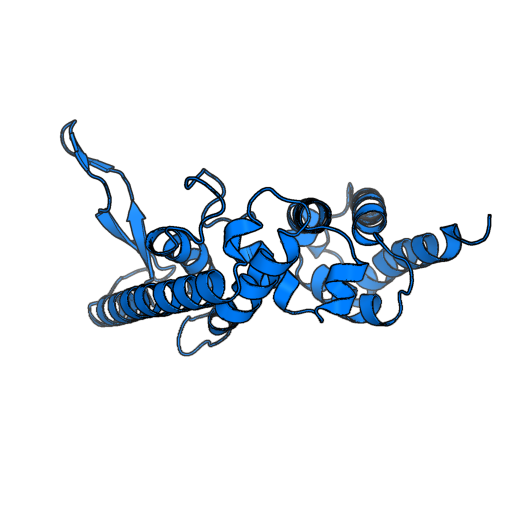17 N N . ALA A 1 219 ? 19.984 2.917 -28.168 1.00 38.00 219 ALA A N 1
ATOM 1818 C CA . ALA A 1 219 ? 20.755 2.717 -29.406 1.00 38.00 219 ALA A CA 1
ATOM 1819 C C . ALA A 1 219 ? 20.802 3.946 -30.345 1.00 38.00 219 ALA A C 1
ATOM 1821 O O . ALA A 1 219 ? 21.077 3.793 -31.536 1.00 38.00 219 ALA A O 1
ATOM 1822 N N . LYS A 1 220 ? 20.495 5.149 -29.846 1.00 33.44 220 LYS A N 1
ATOM 1823 C CA . LYS A 1 220 ? 20.572 6.408 -30.603 1.00 33.44 220 LYS A CA 1
ATOM 1824 C C . LYS A 1 220 ? 21.237 7.507 -29.795 1.00 33.44 220 LYS A C 1
ATOM 1826 O O . LYS A 1 220 ? 20.850 7.664 -28.617 1.00 33.44 220 LYS A O 1
#

Sequence (220 aa):
MAVIIREERTIGGKKFRDIKVYRSDKFAVTEETQKQAERLDEFLSKTLAEIRKEAGQKKLLKLKGKSGALDLWYFIGKKLQFVDDPKLIPPEDKKYVWRALWDHAGELAPGEMNSRSGTHRDHFLYCYRIAKFDKGDVERGGNWRAWVEFLDSPKIHSDERILDWIGAKMKTINKKNWVRILNRNVRQVLKDKDTSFYTKGELYALLEKVWNDLDKTEAK